Protein AF-A0A4V1UT95-F1 (afdb_monomer_lite)

Radius of gyration: 25.37 Å; chains: 1; bounding box: 60×72×68 Å

Secondary structure (DSSP, 8-state):
----------------S------S--HHHHHHHHHHHTTTS-HHHHTTHHHHHHHHHHHHH-GGG--HHHHHHHHHHHTTS--SS--SS-HHHHHHHHHHHTTTTSPPPPTTTSPPPPPPTT----BTTTB-EEEEEEEEEPTTS-EEEEEEEEETTEEEEEEEEE---TTS-HHHHHHHHHHHHHHHHHH-TTGGGGEEEEEETTEEEEEETT-S--SEE--HHHHHHTT--HHHHHHHHHHHHHHHHS--TT--TTTS---HHHHHHHHHHHHHHHHHHHTT-HHHHHHHHHHHHHH-TT-HHHHHHHHHHHHHTT-HHHHHHHHHHHHTTS-HHHHHHHHHHHHHH-

Sequence (350 aa):
MSIRSLATMLAIAGTLASGYAQTGPDLASSLSWLKKVAPSLPAHIRSDVPAIESILQRYFTDRDSLRASEEEIAMSFLATMPSDLSGRGGNGDRLKAFEALMGGSKAPPKAGKTPPPKPPAGKKPIPGVHVRTVFGSSIRKAPGGKQIGVVTLGTGAAKKTVVEVVSGTTKLDVGRRASVIASRMQSLANGNRLWWATLTARKVNGSYVVAPKNSSTFIITADSAFAREWGLSPEKLARQLVPRIRAAVDPNGVESFAGRAVTEGDIRDSAVELRLQGDTAFATSAQKAEALYLQAIEADGGYVVPYLRLADIYLARKDKAAARSILEKGKEGVDAEGRRELEAKLQKVG

Foldseek 3Di:
DDDDDDDDDDDDDDDDDDDDPPLFDDLVRLLVVLVVCLVVAAPQVNLCSLLLNLLSVCVHPPVVLDFPLSVVLNVLSSQLDDHPDPDPDHSVRSVQLSCLQQQGNDHADAPDDDQARDHPPPDDQDFLRRWQKAKDKDWDQDVVRAIWIFIWIDTPPDIDTQDIGHPDDDPDDRRVLNHQLSVVVRVQSNSHSSQLSQWDWDDDPNWIFIGGPPDPDGRDTLDQRVCVLLQHGSRVSNHVSSSSNVCSRRPHPQPPPPDDDCDVVNLSVQLSVLQVVLVVCCVPDPVSSLVSLVVSCVSPVQRLVSLVSNLVSCVVVVNLVSSLVSLVSSCVRYDPVSNVVSVVVNVVSD

pLDDT: mean 78.26, std 18.4, range [23.22, 95.94]

Structure (mmCIF, N/CA/C/O backbone):
data_AF-A0A4V1UT95-F1
#
_entry.id   AF-A0A4V1UT95-F1
#
loop_
_atom_site.group_PDB
_atom_site.id
_atom_site.type_symbol
_atom_site.label_atom_id
_atom_site.label_alt_id
_atom_site.label_comp_id
_atom_site.label_asym_id
_atom_site.label_entity_id
_atom_site.label_seq_id
_atom_site.pdbx_PDB_ins_code
_atom_site.Cartn_x
_atom_site.Cartn_y
_atom_site.Cartn_z
_atom_site.occupancy
_atom_site.B_iso_or_equiv
_atom_site.auth_seq_id
_atom_site.auth_comp_id
_atom_site.auth_asym_id
_atom_site.auth_atom_id
_atom_site.pdbx_PDB_model_num
ATOM 1 N N . MET A 1 1 ? 23.288 50.115 29.915 1.00 31.19 1 MET A N 1
ATOM 2 C CA . MET A 1 1 ? 23.917 50.779 28.750 1.00 31.19 1 MET A CA 1
ATOM 3 C C . MET A 1 1 ? 24.588 49.689 27.922 1.00 31.19 1 MET A C 1
ATOM 5 O O . MET A 1 1 ? 25.471 49.033 28.444 1.00 31.19 1 MET A O 1
ATOM 9 N N . SER A 1 2 ? 23.941 49.225 26.849 1.00 26.25 2 SER A N 1
ATOM 10 C CA . SER A 1 2 ? 24.076 49.704 25.452 1.00 26.25 2 SER A CA 1
ATOM 11 C C . SER A 1 2 ? 25.252 49.014 24.735 1.00 26.25 2 SER A C 1
ATOM 13 O O . SER A 1 2 ? 26.395 49.318 25.042 1.00 26.25 2 SER A O 1
ATOM 15 N N . ILE A 1 3 ? 25.003 47.924 23.994 1.00 35.44 3 ILE A N 1
ATOM 16 C CA . ILE A 1 3 ? 24.743 47.827 22.530 1.00 35.44 3 ILE A CA 1
ATOM 17 C C . ILE A 1 3 ? 26.028 47.856 21.685 1.00 35.44 3 ILE A C 1
ATOM 19 O O . ILE A 1 3 ? 26.740 48.856 21.694 1.00 35.44 3 ILE A O 1
ATOM 23 N N . ARG A 1 4 ? 26.221 46.773 20.906 1.00 26.58 4 ARG A N 1
ATOM 24 C CA . ARG A 1 4 ? 26.854 46.608 19.565 1.00 26.58 4 ARG A CA 1
ATOM 25 C C . ARG A 1 4 ? 27.233 45.114 19.430 1.00 26.58 4 ARG A C 1
ATOM 27 O O . ARG A 1 4 ? 27.835 44.592 20.352 1.00 26.58 4 ARG A O 1
ATOM 34 N N . SER A 1 5 ? 26.925 44.325 18.401 1.00 26.94 5 SER A N 1
ATOM 35 C CA . SER A 1 5 ? 26.283 44.546 17.106 1.00 26.94 5 SER A CA 1
ATOM 36 C C . SER A 1 5 ? 25.761 43.216 16.519 1.00 26.94 5 SER A C 1
ATOM 38 O O . SER A 1 5 ? 26.329 42.155 16.743 1.00 26.94 5 SER A O 1
ATOM 40 N N . LEU A 1 6 ? 24.673 43.347 15.759 1.00 24.94 6 LEU A N 1
ATOM 41 C CA . LEU A 1 6 ? 24.151 42.581 14.616 1.00 24.94 6 LEU A CA 1
ATOM 42 C C . LEU A 1 6 ? 25.022 41.505 13.894 1.00 24.94 6 LEU A C 1
ATOM 44 O O . LEU A 1 6 ? 26.128 41.788 13.448 1.00 24.94 6 LEU A O 1
ATOM 48 N N . ALA A 1 7 ? 24.331 40.395 13.574 1.00 24.81 7 ALA A N 1
ATOM 49 C CA . ALA A 1 7 ? 24.130 39.780 12.241 1.00 24.81 7 ALA A CA 1
ATOM 50 C C . ALA A 1 7 ? 24.989 38.595 11.717 1.00 24.81 7 ALA A C 1
ATOM 52 O O . ALA A 1 7 ? 26.197 38.679 11.537 1.00 24.81 7 ALA A O 1
ATOM 53 N N . THR A 1 8 ? 24.228 37.605 11.207 1.00 24.61 8 THR A N 1
ATOM 54 C CA . THR A 1 8 ? 24.505 36.633 10.115 1.00 24.61 8 THR A CA 1
ATOM 55 C C . THR A 1 8 ? 25.225 35.321 10.459 1.00 24.61 8 THR A C 1
ATOM 57 O O . THR A 1 8 ? 26.439 35.275 10.553 1.00 24.61 8 THR A O 1
ATOM 60 N N . MET A 1 9 ? 24.488 34.206 10.530 1.00 23.22 9 MET A N 1
ATOM 61 C CA . MET A 1 9 ? 24.360 33.222 9.436 1.00 23.22 9 MET A CA 1
ATOM 62 C C . MET A 1 9 ? 23.711 31.929 9.944 1.00 23.22 9 MET A C 1
ATOM 64 O O . MET A 1 9 ? 24.197 31.262 10.852 1.00 23.22 9 MET A O 1
ATOM 68 N N . LEU A 1 10 ? 22.616 31.566 9.280 1.00 29.78 10 LEU A N 1
ATOM 69 C CA . LEU A 1 10 ? 22.094 30.212 9.209 1.00 29.78 10 LEU A CA 1
ATOM 70 C C . LEU A 1 10 ? 23.159 29.356 8.499 1.00 29.78 10 LEU A C 1
ATOM 72 O O . LEU A 1 10 ? 23.421 29.578 7.319 1.00 29.78 10 LEU A O 1
ATOM 76 N N . ALA A 1 11 ? 23.774 28.404 9.197 1.00 26.22 11 ALA A N 1
ATOM 77 C CA . ALA A 1 11 ? 24.625 27.391 8.584 1.00 26.22 11 ALA A CA 1
ATOM 78 C C . ALA A 1 11 ? 24.217 26.014 9.106 1.00 26.22 11 ALA A C 1
ATOM 80 O O . ALA A 1 11 ? 24.520 25.605 10.223 1.00 26.22 11 ALA A O 1
ATOM 81 N N . ILE A 1 12 ? 23.467 25.334 8.247 1.00 33.59 12 ILE A N 1
ATOM 82 C CA . ILE A 1 12 ? 23.239 23.898 8.255 1.00 33.59 12 ILE A CA 1
ATOM 83 C C . ILE A 1 12 ? 24.587 23.213 7.997 1.00 33.59 12 ILE A C 1
ATOM 85 O O . ILE A 1 12 ? 25.160 23.392 6.927 1.00 33.59 12 ILE A O 1
ATOM 89 N N . ALA A 1 13 ? 25.058 22.421 8.956 1.00 27.33 13 ALA A N 1
ATOM 90 C CA . ALA A 1 13 ? 25.936 21.257 8.795 1.00 27.33 13 ALA A CA 1
ATOM 91 C C . ALA A 1 13 ? 26.023 20.616 10.193 1.00 27.33 13 ALA A C 1
ATOM 93 O O . ALA A 1 13 ? 26.389 21.285 11.148 1.00 27.33 13 ALA A O 1
ATOM 94 N N . GLY A 1 14 ? 25.564 19.393 10.440 1.00 25.98 14 GLY A N 1
ATOM 95 C CA . GLY A 1 14 ? 25.844 18.181 9.680 1.00 25.98 14 GLY A CA 1
ATOM 96 C C . GLY A 1 14 ? 26.895 17.383 10.451 1.00 25.98 14 GLY A C 1
ATOM 97 O O . GLY A 1 14 ? 27.897 17.963 10.847 1.00 25.98 14 GLY A O 1
ATOM 98 N N . THR A 1 15 ? 26.628 16.098 10.705 1.00 30.52 15 THR A N 1
ATOM 99 C CA . THR A 1 15 ? 27.571 14.983 10.985 1.00 30.52 15 THR A CA 1
ATOM 100 C C . THR A 1 15 ? 26.732 13.810 11.538 1.00 30.52 15 THR A C 1
ATOM 102 O O . THR A 1 15 ? 25.923 14.021 12.428 1.00 30.52 15 THR A O 1
ATOM 105 N N . LEU A 1 16 ? 26.759 12.559 11.071 1.00 29.61 16 LEU A N 1
ATOM 106 C CA . LEU A 1 16 ? 27.653 11.808 10.194 1.00 29.61 16 LEU A CA 1
ATOM 107 C C . LEU A 1 16 ? 26.837 10.710 9.483 1.00 29.61 16 LEU A C 1
ATOM 109 O O . LEU A 1 16 ? 26.286 9.834 10.144 1.00 29.61 16 LEU A O 1
ATOM 113 N N . ALA A 1 17 ? 26.819 10.706 8.152 1.00 32.47 17 ALA A N 1
ATOM 114 C CA . ALA A 1 17 ? 26.723 9.464 7.391 1.00 32.47 17 ALA A CA 1
ATOM 115 C C . ALA A 1 17 ? 28.085 9.295 6.717 1.00 32.47 17 ALA A C 1
ATOM 117 O O . ALA A 1 17 ? 28.529 10.157 5.959 1.00 32.47 17 ALA A O 1
ATOM 118 N N . SER A 1 18 ? 28.786 8.248 7.129 1.00 34.16 18 SER A N 1
ATOM 119 C CA . SER A 1 18 ? 30.138 7.873 6.737 1.00 34.16 18 SER A CA 1
ATOM 120 C C . SER A 1 18 ? 30.352 7.943 5.225 1.00 34.16 18 SER A C 1
ATOM 122 O O . SER A 1 18 ? 29.525 7.506 4.426 1.00 34.16 18 SER A O 1
ATOM 124 N N . GLY A 1 19 ? 31.502 8.500 4.852 1.00 31.30 19 GLY A N 1
ATOM 125 C CA . GLY A 1 19 ? 31.907 8.688 3.474 1.00 31.30 19 GLY A CA 1
ATOM 126 C C . GLY A 1 19 ? 32.150 7.367 2.755 1.00 31.30 19 GLY A C 1
ATOM 127 O O . GLY A 1 19 ? 33.040 6.602 3.106 1.00 31.30 19 GLY A O 1
ATOM 128 N N . TYR A 1 20 ? 31.406 7.177 1.675 1.00 31.70 20 TYR A N 1
ATOM 129 C CA . TYR A 1 20 ? 31.962 6.709 0.417 1.00 31.70 20 TYR A CA 1
ATOM 130 C C . TYR A 1 20 ? 31.786 7.868 -0.559 1.00 31.70 20 TYR A C 1
ATOM 132 O O . TYR A 1 20 ? 30.665 8.332 -0.765 1.00 31.70 20 TYR A O 1
ATOM 140 N N . ALA A 1 21 ? 32.872 8.355 -1.157 1.00 35.44 21 ALA A N 1
ATOM 141 C CA . ALA A 1 21 ? 32.753 9.114 -2.392 1.00 35.44 21 ALA A CA 1
ATOM 142 C C . ALA A 1 21 ? 31.998 8.213 -3.383 1.00 35.44 21 ALA A C 1
ATOM 144 O O . ALA A 1 21 ? 32.526 7.183 -3.801 1.00 35.44 21 ALA A O 1
ATOM 145 N N . GLN A 1 22 ? 30.731 8.531 -3.669 1.00 44.34 22 GLN A N 1
ATOM 146 C CA . GLN A 1 22 ? 29.926 7.809 -4.648 1.00 44.34 22 GLN A CA 1
ATOM 147 C C . GLN A 1 22 ? 30.532 8.069 -6.028 1.00 44.34 22 GLN A C 1
ATOM 149 O O . GLN A 1 22 ? 30.161 9.003 -6.726 1.00 44.34 22 GLN A O 1
ATOM 154 N N . THR A 1 23 ? 31.474 7.226 -6.439 1.00 51.97 23 THR A N 1
ATOM 155 C CA . THR A 1 23 ? 31.957 7.096 -7.821 1.00 51.97 23 THR A CA 1
ATOM 156 C C . THR A 1 23 ? 30.905 6.410 -8.705 1.00 51.97 23 THR A C 1
ATOM 158 O O . THR A 1 23 ? 31.210 5.546 -9.523 1.00 51.97 23 THR A O 1
ATOM 161 N N . GLY A 1 24 ? 29.634 6.766 -8.511 1.00 62.75 24 GLY A N 1
ATOM 162 C CA . GLY A 1 24 ? 28.476 6.195 -9.182 1.00 62.75 24 GLY A CA 1
ATOM 163 C C . GLY A 1 24 ? 27.469 7.282 -9.567 1.00 62.75 24 GLY A C 1
ATOM 164 O O . GLY A 1 24 ? 27.549 8.401 -9.064 1.00 62.75 24 GLY A O 1
ATOM 165 N N . PRO A 1 25 ? 26.534 6.975 -10.477 1.00 77.25 25 PRO A N 1
ATOM 166 C CA . PRO A 1 25 ? 25.557 7.946 -10.949 1.00 77.25 25 PRO A CA 1
ATOM 167 C C . PRO A 1 25 ? 24.638 8.419 -9.818 1.00 77.25 25 PRO A C 1
ATOM 169 O O . PRO A 1 25 ? 24.126 7.604 -9.054 1.00 77.25 25 PRO A O 1
ATOM 172 N N . ASP A 1 26 ? 24.393 9.728 -9.742 1.00 89.12 26 ASP A N 1
ATOM 173 C CA . ASP A 1 26 ? 23.412 10.320 -8.831 1.00 89.12 26 ASP A CA 1
ATOM 174 C C . ASP A 1 26 ? 21.979 10.252 -9.402 1.00 89.12 26 ASP A C 1
ATOM 176 O O . ASP A 1 26 ? 21.759 9.928 -10.577 1.00 89.12 26 ASP A O 1
ATOM 180 N N . LEU A 1 27 ? 20.979 10.581 -8.576 1.00 91.88 27 LEU A N 1
ATOM 181 C CA . LEU A 1 27 ? 19.569 10.565 -8.973 1.00 91.88 27 LEU A CA 1
ATOM 182 C C . LEU A 1 27 ? 19.280 11.488 -10.169 1.00 91.88 27 LEU A C 1
ATOM 184 O O . LEU A 1 27 ? 18.585 11.077 -11.096 1.00 91.88 27 LEU A O 1
ATOM 188 N N . ALA A 1 28 ? 19.789 12.722 -10.174 1.00 93.12 28 ALA A N 1
ATOM 189 C CA . ALA A 1 28 ? 19.508 13.692 -11.231 1.00 93.12 28 ALA A CA 1
ATOM 190 C C . ALA A 1 28 ? 20.111 13.246 -12.572 1.00 93.12 28 ALA A C 1
ATOM 192 O O . ALA A 1 28 ? 19.433 13.295 -13.606 1.00 93.12 28 ALA A O 1
ATOM 193 N N . SER A 1 29 ? 21.339 12.729 -12.544 1.00 92.00 29 SER A N 1
ATOM 194 C CA . SER A 1 29 ? 22.005 12.120 -13.698 1.00 92.00 29 SER A CA 1
ATOM 195 C C . SER A 1 29 ? 21.237 10.896 -14.210 1.00 92.00 29 SER A C 1
ATOM 197 O O . SER A 1 29 ? 20.999 10.763 -15.413 1.00 92.00 29 SER A O 1
ATOM 199 N N . SER A 1 30 ? 20.758 10.042 -13.303 1.00 93.06 30 SER A N 1
ATOM 200 C CA . SER A 1 30 ? 19.980 8.839 -13.633 1.00 93.06 30 SER A CA 1
ATOM 201 C C . SER A 1 30 ? 18.632 9.166 -14.280 1.00 93.06 30 SER A C 1
ATOM 203 O O . SER A 1 30 ? 18.258 8.568 -15.290 1.00 93.06 30 SER A O 1
ATOM 205 N N . LEU A 1 31 ? 17.904 10.152 -13.746 1.00 95.44 31 LEU A N 1
ATOM 206 C CA . LEU A 1 31 ? 16.628 10.605 -14.310 1.00 95.44 31 LEU A CA 1
ATOM 207 C C . LEU A 1 31 ? 16.812 11.300 -15.665 1.00 95.44 31 LEU A C 1
ATOM 209 O O . LEU A 1 31 ? 16.011 11.103 -16.583 1.00 95.44 31 LEU A O 1
ATOM 213 N N . SER A 1 32 ? 17.890 12.069 -15.821 1.00 94.62 32 SER A N 1
ATOM 214 C CA . SER A 1 32 ? 18.250 12.692 -17.099 1.00 94.62 32 SER A CA 1
ATOM 215 C C . SER A 1 32 ? 18.570 11.638 -18.159 1.00 94.62 32 SER A C 1
ATOM 217 O O . SER A 1 32 ? 18.100 11.738 -19.296 1.00 94.62 32 SER A O 1
ATOM 219 N N . TRP A 1 33 ? 19.300 10.585 -17.780 1.00 94.31 33 TRP A N 1
ATOM 220 C CA . TRP A 1 33 ? 19.560 9.445 -18.654 1.00 94.31 33 TRP A CA 1
ATOM 221 C C . TRP A 1 33 ? 18.270 8.717 -19.046 1.00 94.31 33 TRP A C 1
ATOM 223 O O . TRP A 1 33 ? 18.053 8.477 -20.234 1.00 94.31 33 TRP A O 1
ATOM 233 N N . LEU A 1 34 ? 17.365 8.457 -18.094 1.00 95.44 34 LEU A N 1
ATOM 234 C CA . LEU A 1 34 ? 16.063 7.831 -18.363 1.00 95.44 34 LEU A CA 1
ATOM 235 C C . LEU A 1 34 ? 15.262 8.628 -19.391 1.00 95.44 34 LEU A C 1
ATOM 237 O O . LEU A 1 34 ? 14.747 8.057 -20.352 1.00 95.44 34 LEU A O 1
ATOM 241 N N . LYS A 1 35 ? 15.212 9.955 -19.239 1.00 95.94 35 LYS A N 1
ATOM 242 C CA . LYS A 1 35 ? 14.544 10.847 -20.193 1.00 95.94 35 LYS A CA 1
ATOM 243 C C . LYS A 1 35 ? 15.175 10.782 -21.587 1.00 95.94 35 LYS A C 1
ATOM 245 O O . LYS A 1 35 ? 14.449 10.824 -22.577 1.00 95.94 35 LYS A O 1
ATOM 250 N N . LYS A 1 36 ? 16.504 10.659 -21.668 1.00 94.31 36 LYS A N 1
ATOM 251 C CA . LYS A 1 36 ? 17.245 10.556 -22.934 1.00 94.31 36 LYS A CA 1
ATOM 252 C C . LYS A 1 36 ? 16.975 9.238 -23.666 1.00 94.31 36 LYS A C 1
ATOM 254 O O . LYS A 1 36 ? 16.814 9.265 -24.882 1.00 94.31 36 LYS A O 1
ATOM 259 N N . VAL A 1 37 ? 16.920 8.108 -22.957 1.00 93.75 37 VAL A N 1
ATOM 260 C CA . VAL A 1 37 ? 16.739 6.777 -23.576 1.00 93.75 37 VAL A CA 1
ATOM 261 C C . VAL A 1 37 ? 15.275 6.364 -23.739 1.00 93.75 37 VAL A C 1
ATOM 263 O O . VAL A 1 37 ? 14.964 5.527 -24.580 1.00 93.75 37 VAL A O 1
ATOM 266 N N . ALA A 1 38 ? 14.339 6.959 -22.994 1.00 93.81 38 ALA A N 1
ATOM 267 C CA . ALA A 1 38 ? 12.913 6.629 -23.081 1.00 93.81 38 ALA A CA 1
ATOM 268 C C . ALA A 1 38 ? 12.326 6.623 -24.517 1.00 93.81 38 ALA A C 1
ATOM 270 O O . ALA A 1 38 ? 11.523 5.731 -24.820 1.00 93.81 38 ALA A O 1
ATOM 271 N N . PRO A 1 39 ? 12.708 7.541 -25.433 1.00 94.75 39 PRO A N 1
ATOM 272 C CA . PRO A 1 39 ? 12.239 7.511 -26.818 1.00 94.75 39 PRO A CA 1
ATOM 273 C C . PRO A 1 39 ? 12.720 6.291 -27.616 1.00 94.75 39 PRO A C 1
ATOM 275 O O . PRO A 1 39 ? 11.992 5.838 -28.497 1.00 94.75 39 PRO A O 1
ATOM 278 N N . SER A 1 40 ? 13.899 5.736 -27.313 1.00 91.06 40 SER A N 1
ATOM 279 C CA . SER A 1 40 ? 14.432 4.557 -28.010 1.00 91.06 40 SER A CA 1
ATOM 280 C C . SER A 1 40 ? 13.906 3.235 -27.4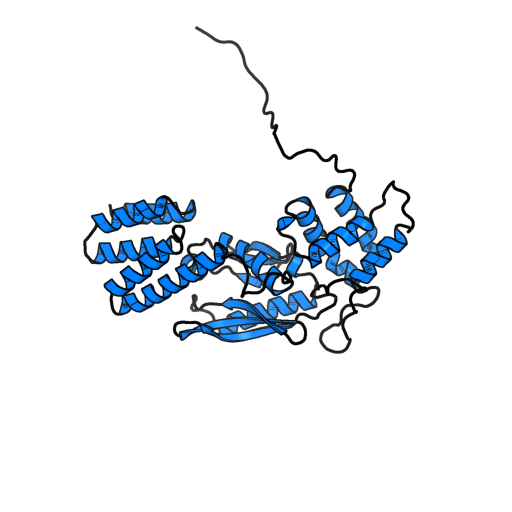51 1.00 91.06 40 SER A C 1
ATOM 282 O O . SER A 1 40 ? 14.010 2.215 -28.124 1.00 91.06 40 SER A O 1
ATOM 284 N N . LEU A 1 41 ? 13.312 3.243 -26.252 1.00 92.00 41 LEU A N 1
ATOM 285 C CA . LEU A 1 41 ? 12.744 2.039 -25.649 1.00 92.00 41 LEU A CA 1
ATOM 286 C C . LEU A 1 41 ? 11.510 1.535 -26.427 1.00 92.00 41 LEU A C 1
ATOM 288 O O . LEU A 1 41 ? 10.696 2.349 -26.898 1.00 92.00 41 LEU A O 1
ATOM 292 N N . PRO A 1 42 ? 11.303 0.204 -26.484 1.00 91.69 42 PRO A N 1
ATOM 293 C CA . PRO A 1 42 ? 10.058 -0.410 -26.933 1.00 91.69 42 PRO A CA 1
ATOM 294 C C . PRO A 1 42 ? 8.824 0.218 -26.272 1.00 91.69 42 PRO A C 1
ATOM 296 O O . PRO A 1 42 ? 8.832 0.529 -25.081 1.00 91.69 42 PRO A O 1
ATOM 299 N N . ALA A 1 43 ? 7.723 0.357 -27.020 1.00 90.06 43 ALA A N 1
ATOM 300 C CA . ALA A 1 43 ? 6.522 1.074 -26.567 1.00 90.06 43 ALA A CA 1
ATOM 301 C C . ALA A 1 43 ? 5.965 0.578 -25.217 1.00 90.06 43 ALA A C 1
ATOM 303 O O . ALA A 1 43 ? 5.514 1.375 -24.399 1.00 90.06 43 ALA A O 1
ATOM 304 N N . HIS A 1 44 ? 6.040 -0.730 -24.969 1.00 86.69 44 HIS A N 1
ATOM 305 C CA . HIS A 1 44 ? 5.566 -1.351 -23.733 1.00 86.69 44 HIS A CA 1
ATOM 306 C C . HIS A 1 44 ? 6.508 -1.142 -22.531 1.00 86.69 44 HIS A C 1
ATOM 308 O O . HIS A 1 44 ? 6.073 -1.318 -21.402 1.00 86.69 44 HIS A O 1
ATOM 314 N N . ILE A 1 45 ? 7.782 -0.793 -22.757 1.00 92.44 45 ILE A N 1
ATOM 315 C CA . ILE A 1 45 ? 8.718 -0.354 -21.705 1.00 92.44 45 ILE A CA 1
ATOM 316 C C . ILE A 1 45 ? 8.566 1.152 -21.491 1.00 92.44 45 ILE A C 1
ATOM 318 O O . ILE A 1 45 ? 8.572 1.634 -20.361 1.00 92.44 45 ILE A O 1
ATOM 322 N N . ARG A 1 46 ? 8.352 1.910 -22.574 1.00 92.12 46 ARG A N 1
ATOM 323 C CA . ARG A 1 46 ? 8.105 3.355 -22.514 1.00 92.12 46 ARG A CA 1
ATOM 324 C C . ARG A 1 46 ? 6.901 3.701 -21.631 1.00 92.12 46 ARG A C 1
ATOM 326 O O . ARG A 1 46 ? 6.951 4.692 -20.909 1.00 92.12 46 ARG A O 1
ATOM 333 N N . SER A 1 47 ? 5.853 2.873 -21.630 1.00 89.69 47 SER A N 1
ATOM 334 C CA . SER A 1 47 ? 4.703 3.035 -20.725 1.00 89.69 47 SER A CA 1
ATOM 335 C C . SER A 1 47 ? 5.049 2.902 -19.237 1.00 89.69 47 SER A C 1
ATOM 337 O O . SER A 1 47 ? 4.290 3.389 -18.400 1.00 89.69 47 SER A O 1
ATOM 339 N N . ASP A 1 48 ? 6.188 2.295 -18.892 1.00 92.06 48 ASP A N 1
ATOM 340 C CA . ASP A 1 48 ? 6.629 2.120 -17.504 1.00 92.06 48 ASP A CA 1
ATOM 341 C C . ASP A 1 48 ? 7.624 3.173 -17.042 1.00 92.06 48 ASP A C 1
ATOM 343 O O . ASP A 1 48 ? 8.016 3.148 -15.880 1.00 92.06 48 ASP A O 1
ATOM 347 N N . VAL A 1 49 ? 8.032 4.106 -17.902 1.00 93.81 49 VAL A N 1
ATOM 348 C CA . VAL A 1 49 ? 8.978 5.171 -17.535 1.00 93.81 49 VAL A CA 1
ATOM 349 C C . VAL A 1 49 ? 8.577 5.889 -16.234 1.00 93.81 49 VAL A C 1
ATOM 351 O O . VAL A 1 49 ? 9.448 6.040 -15.380 1.00 93.81 49 VAL A O 1
ATOM 354 N N . PRO A 1 50 ? 7.293 6.225 -15.976 1.00 92.94 50 PRO A N 1
ATOM 355 C CA . PRO A 1 50 ? 6.890 6.800 -14.686 1.00 92.94 50 PRO A CA 1
ATOM 356 C C . PRO A 1 50 ? 7.126 5.876 -13.476 1.00 92.94 50 PRO A C 1
ATOM 358 O O . PRO A 1 50 ? 7.390 6.338 -12.362 1.00 92.94 50 PRO A O 1
ATOM 361 N N . ALA A 1 51 ? 7.021 4.560 -13.675 1.00 94.25 51 ALA A N 1
ATOM 362 C CA . ALA A 1 51 ? 7.314 3.567 -12.646 1.00 94.25 51 ALA A CA 1
ATOM 363 C C . ALA A 1 51 ? 8.823 3.424 -12.426 1.00 94.25 51 ALA A C 1
ATOM 365 O O . ALA A 1 51 ? 9.254 3.427 -11.277 1.00 94.25 51 ALA A O 1
ATOM 366 N N . ILE A 1 52 ? 9.620 3.388 -13.500 1.00 95.94 52 ILE A N 1
ATOM 367 C CA . ILE A 1 52 ? 11.088 3.359 -13.430 1.00 95.94 52 ILE A CA 1
ATOM 368 C C . ILE A 1 52 ? 11.608 4.617 -12.720 1.00 95.94 52 ILE A C 1
ATOM 370 O O . ILE A 1 52 ? 12.433 4.511 -11.821 1.00 95.94 52 ILE A O 1
ATOM 374 N N . GLU A 1 53 ? 11.067 5.796 -13.036 1.00 95.62 53 GLU A N 1
ATOM 375 C CA . GLU A 1 53 ? 11.373 7.043 -12.325 1.00 95.62 53 GLU A CA 1
ATOM 376 C C . GLU A 1 53 ? 11.071 6.928 -10.822 1.00 95.62 53 GLU A C 1
ATOM 378 O O . GLU A 1 53 ? 11.907 7.277 -9.989 1.00 95.62 53 GLU A O 1
ATOM 383 N N . SER A 1 54 ? 9.889 6.413 -10.464 1.00 94.44 54 SER A N 1
ATOM 384 C CA . SER A 1 54 ? 9.486 6.246 -9.060 1.00 94.44 54 SER A CA 1
ATOM 385 C C . SER A 1 54 ? 10.382 5.250 -8.310 1.00 94.44 54 SER A C 1
ATOM 387 O O . SER A 1 54 ? 10.664 5.447 -7.129 1.00 94.44 54 SER A O 1
ATOM 389 N N . ILE A 1 55 ? 10.832 4.195 -8.993 1.00 95.38 55 ILE A N 1
ATOM 390 C CA . ILE A 1 55 ? 11.781 3.205 -8.473 1.00 95.38 55 ILE A CA 1
ATOM 391 C C . ILE A 1 55 ? 13.150 3.850 -8.238 1.00 95.38 55 ILE A C 1
ATOM 393 O O . ILE A 1 55 ? 13.698 3.700 -7.151 1.00 95.38 55 ILE A O 1
ATOM 397 N N . LEU A 1 56 ? 13.677 4.607 -9.207 1.00 95.31 56 LEU A N 1
ATOM 398 C CA . LEU A 1 56 ? 14.964 5.297 -9.073 1.00 95.31 56 LEU A CA 1
ATOM 399 C C . LEU A 1 56 ? 14.935 6.318 -7.934 1.00 95.31 56 LEU A C 1
ATOM 401 O O . LEU A 1 56 ? 15.852 6.341 -7.122 1.00 95.31 56 LEU A O 1
ATOM 405 N N . GLN A 1 57 ? 13.866 7.111 -7.815 1.00 93.12 57 GLN A N 1
ATOM 406 C CA . GLN A 1 57 ? 13.698 8.037 -6.691 1.00 93.12 57 GLN A CA 1
ATOM 407 C C . GLN A 1 57 ? 13.845 7.306 -5.352 1.00 93.12 57 GLN A C 1
ATOM 409 O O . GLN A 1 57 ? 14.689 7.691 -4.550 1.00 93.12 57 GLN A O 1
ATOM 414 N N . ARG A 1 58 ? 13.117 6.200 -5.150 1.00 88.69 58 ARG A N 1
ATOM 415 C CA . ARG A 1 58 ? 13.248 5.395 -3.926 1.00 88.69 58 ARG A CA 1
ATOM 416 C C . ARG A 1 58 ? 14.629 4.765 -3.771 1.00 88.69 58 ARG A C 1
ATOM 418 O O . ARG A 1 58 ? 15.159 4.796 -2.674 1.00 88.69 58 ARG A O 1
ATOM 425 N N . TYR A 1 59 ? 15.247 4.268 -4.839 1.00 91.94 59 TYR A N 1
ATOM 426 C CA . TYR A 1 59 ? 16.599 3.704 -4.777 1.00 91.94 59 TYR A CA 1
ATOM 427 C C . TYR A 1 59 ? 17.619 4.677 -4.174 1.00 91.94 59 TYR A C 1
ATOM 429 O O . TYR A 1 59 ? 18.464 4.262 -3.384 1.00 91.94 59 TYR A O 1
ATOM 437 N N . PHE A 1 60 ? 17.516 5.966 -4.507 1.00 88.75 60 PHE A N 1
ATOM 438 C CA . PHE A 1 60 ? 18.432 6.988 -4.003 1.00 88.75 60 PHE A CA 1
ATOM 439 C C . PHE A 1 60 ? 17.996 7.641 -2.683 1.00 88.75 60 PHE A C 1
ATOM 441 O O . PHE A 1 60 ? 18.860 8.128 -1.961 1.00 88.75 60 PHE A O 1
ATOM 448 N N . THR A 1 61 ? 16.698 7.683 -2.355 1.00 84.25 61 THR A N 1
ATOM 449 C CA . THR A 1 61 ? 16.202 8.418 -1.170 1.00 84.25 61 THR A CA 1
ATOM 450 C C . THR A 1 61 ? 15.691 7.539 -0.031 1.00 84.25 61 THR A C 1
ATOM 452 O O . THR A 1 61 ? 15.573 8.022 1.088 1.00 84.25 61 THR A O 1
ATOM 455 N N . ASP A 1 62 ? 15.313 6.294 -0.314 1.00 79.88 62 ASP A N 1
ATOM 456 C CA . ASP A 1 62 ? 14.664 5.366 0.620 1.00 79.88 62 ASP A CA 1
ATOM 457 C C . ASP A 1 62 ? 14.830 3.920 0.115 1.00 79.88 62 ASP A C 1
ATOM 459 O O . ASP A 1 62 ? 13.874 3.259 -0.316 1.00 79.88 62 ASP A O 1
ATOM 463 N N . ARG A 1 63 ? 16.088 3.460 0.066 1.00 77.44 63 ARG A N 1
ATOM 464 C CA . ARG A 1 63 ? 16.456 2.172 -0.540 1.00 77.44 63 ARG A CA 1
ATOM 465 C C . ARG A 1 63 ? 15.799 0.991 0.175 1.00 77.44 63 ARG A C 1
ATOM 467 O O . ARG A 1 63 ? 15.374 0.056 -0.496 1.00 77.44 63 ARG A O 1
ATOM 474 N N . ASP A 1 64 ? 15.646 1.070 1.494 1.00 75.31 64 ASP A N 1
ATOM 475 C CA . ASP A 1 64 ? 15.045 0.013 2.320 1.00 75.31 64 ASP A CA 1
ATOM 476 C C . ASP A 1 64 ? 13.559 -0.218 1.999 1.00 75.31 64 ASP A C 1
ATOM 478 O O . ASP A 1 64 ? 13.013 -1.292 2.251 1.00 75.31 64 ASP A O 1
ATOM 482 N N . SER A 1 65 ? 12.891 0.764 1.383 1.00 78.06 65 SER A N 1
ATOM 483 C CA . SER A 1 65 ? 11.509 0.624 0.917 1.00 78.06 65 SER A CA 1
ATOM 484 C C . SER A 1 65 ? 11.359 -0.141 -0.404 1.00 78.06 65 SER A C 1
ATOM 486 O O . SER A 1 65 ? 10.222 -0.366 -0.851 1.00 78.06 65 SER A O 1
ATOM 488 N N . LEU A 1 66 ? 12.460 -0.480 -1.084 1.00 82.81 66 LEU A N 1
ATOM 489 C CA . LEU A 1 66 ? 12.424 -1.194 -2.356 1.00 82.81 66 LEU A CA 1
ATOM 490 C C . LEU A 1 66 ? 12.096 -2.673 -2.168 1.00 82.81 66 LEU A C 1
ATOM 492 O O . LEU A 1 66 ? 12.536 -3.346 -1.239 1.00 82.81 66 LEU A O 1
ATOM 496 N N . ARG A 1 67 ? 11.326 -3.199 -3.115 1.00 86.25 67 ARG A N 1
ATOM 497 C CA . ARG A 1 67 ? 11.151 -4.635 -3.310 1.00 86.25 67 ARG A CA 1
ATOM 498 C C . ARG A 1 67 ? 12.285 -5.186 -4.163 1.00 86.25 67 ARG A C 1
ATOM 500 O O . ARG A 1 67 ? 12.885 -4.453 -4.950 1.00 86.25 67 ARG A O 1
ATOM 507 N N . ALA A 1 68 ? 12.532 -6.491 -4.058 1.00 85.06 68 ALA A N 1
ATOM 508 C CA . ALA A 1 68 ? 13.600 -7.152 -4.807 1.00 85.06 68 ALA A CA 1
ATOM 509 C C . ALA A 1 68 ? 13.506 -6.901 -6.324 1.00 85.06 68 ALA A C 1
ATOM 511 O O . ALA A 1 68 ? 14.526 -6.643 -6.962 1.00 85.06 68 ALA A O 1
ATOM 512 N N . SER A 1 69 ? 12.295 -6.912 -6.900 1.00 90.31 69 SER A N 1
ATOM 513 C CA . SER A 1 69 ? 12.128 -6.627 -8.329 1.00 90.31 69 SER A CA 1
ATOM 514 C C . SER A 1 69 ? 12.432 -5.164 -8.669 1.00 90.31 69 SER A C 1
ATOM 516 O O . SER A 1 69 ? 12.963 -4.879 -9.737 1.00 90.31 69 SER A O 1
ATOM 518 N N . GLU A 1 70 ? 12.108 -4.218 -7.784 1.00 92.50 70 GLU A N 1
ATOM 519 C CA . GLU A 1 70 ? 12.382 -2.794 -8.012 1.00 92.50 70 GLU A CA 1
ATOM 520 C C . GLU A 1 70 ? 13.872 -2.482 -7.900 1.00 92.50 70 GLU A C 1
ATOM 522 O O . GLU A 1 70 ? 14.396 -1.732 -8.720 1.00 92.50 70 GLU A O 1
ATOM 527 N N . GLU A 1 71 ? 14.567 -3.081 -6.932 1.00 91.06 71 GLU A N 1
ATOM 528 C CA . GLU A 1 71 ? 16.021 -2.967 -6.824 1.00 91.06 71 GLU A CA 1
ATOM 529 C C . GLU A 1 71 ? 16.708 -3.561 -8.059 1.00 91.06 71 GLU A C 1
ATOM 531 O O . GLU A 1 71 ? 17.597 -2.937 -8.637 1.00 91.06 71 GLU A O 1
ATOM 536 N N . GLU A 1 72 ? 16.248 -4.720 -8.538 1.00 91.69 72 GLU A N 1
ATOM 537 C CA . GLU A 1 72 ? 16.765 -5.327 -9.763 1.00 91.69 72 GLU A CA 1
ATOM 538 C C . GLU A 1 72 ? 16.553 -4.435 -10.999 1.00 91.69 72 GLU A C 1
ATOM 540 O O . GLU A 1 72 ? 17.477 -4.277 -11.804 1.00 91.69 72 GLU A O 1
ATOM 545 N N . ILE A 1 73 ? 15.375 -3.816 -11.137 1.00 95.25 73 ILE A N 1
ATOM 546 C CA . ILE A 1 73 ? 15.084 -2.843 -12.202 1.00 95.25 73 ILE A CA 1
ATOM 547 C C . ILE A 1 73 ? 16.005 -1.626 -12.084 1.00 95.25 73 ILE A C 1
ATOM 549 O O . ILE A 1 73 ? 16.591 -1.219 -13.087 1.00 95.25 73 ILE A O 1
ATOM 553 N N . ALA A 1 74 ? 16.148 -1.060 -10.881 1.00 94.81 74 ALA A N 1
ATOM 554 C CA . ALA A 1 74 ? 16.990 0.106 -10.631 1.00 94.81 74 ALA A CA 1
ATOM 555 C C . ALA A 1 74 ? 18.443 -0.182 -11.015 1.00 94.81 74 ALA A C 1
ATOM 557 O O . ALA A 1 74 ? 19.003 0.510 -11.861 1.00 94.81 74 ALA A O 1
ATOM 558 N N . MET A 1 75 ? 19.033 -1.247 -10.468 1.00 92.25 75 MET A N 1
ATOM 559 C CA . MET A 1 75 ? 20.420 -1.624 -10.746 1.00 92.25 75 MET A CA 1
ATOM 560 C C . MET A 1 75 ? 20.648 -1.926 -12.229 1.00 92.25 75 MET A C 1
ATOM 562 O O . MET A 1 75 ? 21.641 -1.485 -12.805 1.00 92.25 75 MET A O 1
ATOM 566 N N . SER A 1 76 ? 19.715 -2.636 -12.871 1.00 93.00 76 SER A N 1
ATOM 567 C CA . SER A 1 76 ? 19.828 -2.968 -14.295 1.00 93.00 76 SER A CA 1
ATOM 568 C C . SER A 1 76 ? 19.716 -1.731 -15.181 1.00 93.00 76 SER A C 1
ATOM 570 O O . SER A 1 76 ? 20.413 -1.645 -16.188 1.00 93.00 76 SER A O 1
ATOM 572 N N . PHE A 1 77 ? 18.888 -0.754 -14.801 1.00 94.94 77 PHE A N 1
ATOM 573 C CA . PHE A 1 77 ? 18.815 0.528 -15.494 1.00 94.94 77 PHE A CA 1
ATOM 574 C C . PHE A 1 77 ? 20.088 1.358 -15.290 1.00 94.94 77 PHE A C 1
ATOM 576 O O . PHE A 1 77 ? 20.650 1.862 -16.262 1.00 94.94 77 PHE A O 1
ATOM 583 N N . LEU A 1 78 ? 20.576 1.472 -14.052 1.00 92.38 78 LEU A N 1
ATOM 584 C CA . LEU A 1 78 ? 21.795 2.219 -13.730 1.00 92.38 78 LEU A CA 1
ATOM 585 C C . LEU A 1 78 ? 23.019 1.649 -14.458 1.00 92.38 78 LEU A C 1
ATOM 587 O O . LEU A 1 78 ? 23.862 2.410 -14.919 1.00 92.38 78 LEU A O 1
ATOM 591 N N . ALA A 1 79 ? 23.076 0.331 -14.670 1.00 90.06 79 ALA A N 1
ATOM 592 C CA . ALA A 1 79 ? 24.123 -0.298 -15.473 1.00 90.06 79 ALA A CA 1
ATOM 593 C C . ALA A 1 79 ? 24.128 0.166 -16.944 1.00 90.06 79 ALA A C 1
ATOM 595 O O . ALA A 1 79 ? 25.167 0.098 -17.599 1.00 90.06 79 ALA A O 1
ATOM 596 N N . THR A 1 80 ? 23.001 0.657 -17.478 1.00 90.69 80 THR A N 1
ATOM 597 C CA . THR A 1 80 ? 22.929 1.204 -18.848 1.00 90.69 80 THR A CA 1
ATOM 598 C C . THR A 1 80 ? 23.564 2.584 -18.984 1.00 90.69 80 THR A C 1
ATOM 600 O O . THR A 1 80 ? 23.783 3.037 -20.110 1.00 90.69 80 THR A O 1
ATOM 603 N N . MET A 1 81 ? 23.821 3.266 -17.863 1.00 88.50 81 MET A N 1
ATOM 604 C CA . MET A 1 81 ? 24.394 4.602 -17.886 1.00 88.50 81 MET A CA 1
ATOM 605 C C . MET A 1 81 ? 25.822 4.561 -18.439 1.00 88.50 81 MET A C 1
ATOM 607 O O . MET A 1 81 ? 26.564 3.613 -18.158 1.00 88.50 81 MET A O 1
ATOM 611 N N . PRO A 1 82 ? 26.227 5.581 -19.217 1.00 79.81 82 PRO A N 1
ATOM 612 C CA . PRO A 1 82 ? 27.612 5.723 -19.635 1.00 79.81 82 PRO A CA 1
ATOM 613 C C . PRO A 1 82 ? 28.520 5.754 -18.401 1.00 79.81 82 PRO A C 1
ATOM 615 O O . PRO A 1 82 ? 28.289 6.538 -17.484 1.00 79.81 82 PRO A O 1
ATOM 618 N N . SER A 1 83 ? 29.534 4.893 -18.382 1.00 69.31 83 SER A N 1
ATOM 619 C CA . SER A 1 83 ? 30.563 4.859 -17.345 1.00 69.31 83 SER A CA 1
ATOM 620 C C . SER A 1 83 ? 31.924 5.118 -17.981 1.00 69.31 83 SER A C 1
ATOM 622 O O . SER A 1 83 ? 32.238 4.484 -18.988 1.00 69.31 83 SER A O 1
ATOM 624 N N . ASP A 1 84 ? 32.752 5.960 -17.360 1.00 55.22 84 ASP A N 1
ATOM 625 C CA . ASP A 1 84 ? 34.129 6.231 -17.814 1.00 55.22 84 ASP A CA 1
ATOM 626 C C . ASP A 1 84 ? 35.046 4.993 -17.713 1.00 55.22 84 ASP A C 1
ATOM 628 O O . ASP A 1 84 ? 36.119 4.939 -18.310 1.00 55.22 84 ASP A O 1
ATOM 632 N N . LEU A 1 85 ? 34.606 3.957 -16.989 1.00 47.44 85 LEU A N 1
ATOM 633 C CA . LEU A 1 85 ? 35.286 2.671 -16.874 1.00 47.44 85 LEU A CA 1
ATOM 634 C C . LEU A 1 85 ? 34.921 1.751 -18.051 1.00 47.44 85 LEU A C 1
ATOM 636 O O . LEU A 1 85 ? 33.784 1.294 -18.206 1.00 47.44 85 LEU A O 1
ATOM 640 N N . SER A 1 86 ? 35.935 1.471 -18.866 1.00 47.06 86 SER A N 1
ATOM 641 C CA . SER A 1 86 ? 35.973 0.664 -20.090 1.00 47.06 86 SER A CA 1
ATOM 642 C C . SER A 1 86 ? 35.734 -0.843 -19.869 1.00 47.06 86 SER A C 1
ATOM 644 O O . SER A 1 86 ? 36.540 -1.695 -20.239 1.00 47.06 86 SER A O 1
ATOM 646 N N . GLY A 1 87 ? 34.594 -1.211 -19.282 1.00 48.09 87 GLY A N 1
ATOM 647 C CA . GLY A 1 87 ? 34.138 -2.604 -19.205 1.00 48.09 87 GLY A CA 1
ATOM 648 C C . GLY A 1 87 ? 33.521 -3.086 -20.525 1.00 48.09 87 GLY A C 1
ATOM 649 O O . GLY A 1 87 ? 32.626 -2.428 -21.057 1.00 48.09 87 GLY A O 1
ATOM 650 N N . ARG A 1 88 ? 33.980 -4.241 -21.039 1.00 46.97 88 ARG A N 1
ATOM 651 C CA . ARG A 1 88 ? 33.490 -4.905 -22.269 1.00 46.97 88 ARG A CA 1
ATOM 652 C C . ARG A 1 88 ? 31.954 -4.998 -22.292 1.00 46.97 88 ARG A C 1
ATOM 654 O O . ARG A 1 88 ? 31.360 -5.669 -21.454 1.00 46.97 88 ARG A O 1
ATOM 661 N N . GLY A 1 89 ? 31.350 -4.351 -23.289 1.00 57.59 89 GLY A N 1
ATOM 662 C CA . GLY A 1 89 ? 29.905 -4.289 -23.537 1.00 57.59 89 GLY A CA 1
ATOM 663 C C . GLY A 1 89 ? 29.459 -2.836 -23.677 1.00 57.59 89 GLY A C 1
ATOM 664 O O . GLY A 1 89 ? 29.436 -2.099 -22.688 1.00 57.59 89 GLY A O 1
ATOM 665 N N . GLY A 1 90 ? 29.150 -2.412 -24.905 1.00 75.25 90 GLY A N 1
ATOM 666 C CA . GLY A 1 90 ? 28.767 -1.026 -25.182 1.00 75.25 90 GLY A CA 1
ATOM 667 C C . GLY A 1 90 ? 27.441 -0.658 -24.512 1.00 75.25 90 GLY A C 1
ATOM 668 O O . GLY A 1 90 ? 26.637 -1.532 -24.186 1.00 75.25 90 GLY A O 1
ATOM 669 N N . ASN A 1 91 ? 27.162 0.641 -24.351 1.00 75.88 91 ASN A N 1
ATOM 670 C CA . ASN A 1 91 ? 25.899 1.124 -23.762 1.00 75.88 91 ASN A CA 1
ATOM 671 C C . ASN A 1 91 ? 24.657 0.512 -24.442 1.00 75.88 91 ASN A C 1
ATOM 673 O O . ASN A 1 91 ? 23.654 0.259 -23.780 1.00 75.88 91 ASN A O 1
ATOM 677 N N . GLY A 1 92 ? 24.737 0.218 -25.746 1.00 81.31 92 GLY A N 1
ATOM 678 C CA . GLY A 1 92 ? 23.679 -0.471 -26.488 1.00 81.31 92 GLY A CA 1
ATOM 679 C C . GLY A 1 92 ? 23.422 -1.910 -26.026 1.00 81.31 92 GLY A C 1
ATOM 680 O O . GLY A 1 92 ? 22.267 -2.322 -25.956 1.00 81.31 92 GLY A O 1
ATOM 681 N N . ASP A 1 93 ? 24.456 -2.665 -25.653 1.00 85.69 93 ASP A N 1
ATOM 682 C CA . ASP A 1 93 ? 24.302 -4.036 -25.145 1.00 85.69 93 ASP A CA 1
ATOM 683 C C . ASP A 1 93 ? 23.707 -4.035 -23.737 1.00 85.69 93 ASP A C 1
ATOM 685 O O . ASP A 1 93 ? 22.832 -4.843 -23.422 1.00 85.69 93 ASP A O 1
ATOM 689 N N . ARG A 1 94 ? 24.120 -3.073 -22.903 1.00 89.19 94 ARG A N 1
ATOM 690 C CA . ARG A 1 94 ? 23.559 -2.881 -21.558 1.00 89.19 94 ARG A CA 1
ATOM 691 C C . ARG A 1 94 ? 22.089 -2.464 -21.629 1.00 89.19 94 ARG A C 1
ATOM 693 O O . ARG A 1 94 ? 21.268 -3.000 -20.888 1.00 89.19 94 ARG A O 1
ATOM 700 N N . LEU A 1 95 ? 21.736 -1.579 -22.567 1.00 90.75 95 LEU A N 1
ATOM 701 C CA . LEU A 1 95 ? 20.345 -1.200 -22.818 1.00 90.75 95 LEU A CA 1
ATOM 702 C C . LEU A 1 95 ? 19.513 -2.397 -23.294 1.00 90.75 95 LEU A C 1
ATOM 704 O O . LEU A 1 95 ? 18.431 -2.620 -22.763 1.00 90.75 95 LEU A O 1
ATOM 708 N N . LYS A 1 96 ? 20.036 -3.231 -24.201 1.00 90.50 96 LYS A N 1
ATOM 709 C CA . LYS A 1 96 ? 19.372 -4.480 -24.614 1.00 90.50 96 LYS A CA 1
ATOM 710 C C . LYS A 1 96 ? 19.197 -5.469 -23.460 1.00 90.50 96 LYS A C 1
ATOM 712 O O . LYS A 1 96 ? 18.178 -6.151 -23.400 1.00 90.50 96 LYS A O 1
ATOM 717 N N . ALA A 1 97 ? 20.156 -5.557 -22.539 1.00 90.44 97 ALA A N 1
ATOM 718 C CA . ALA A 1 97 ? 20.032 -6.395 -21.348 1.00 90.44 97 ALA A CA 1
ATOM 719 C C . ALA A 1 97 ? 18.932 -5.880 -20.403 1.00 90.44 97 ALA A C 1
ATOM 721 O O . ALA A 1 97 ? 18.130 -6.671 -19.902 1.00 90.44 97 ALA A O 1
ATOM 722 N N . PHE A 1 98 ? 18.843 -4.559 -20.216 1.00 93.81 98 PHE A N 1
ATOM 723 C CA . PHE A 1 98 ? 17.736 -3.932 -19.494 1.00 93.81 98 PHE A CA 1
ATOM 724 C C . PHE A 1 98 ? 16.393 -4.189 -20.189 1.00 93.81 98 PHE A C 1
ATOM 726 O O . PHE A 1 98 ? 15.429 -4.592 -19.542 1.00 93.81 98 PHE A O 1
ATOM 733 N N . GLU A 1 99 ? 16.330 -4.038 -21.513 1.00 93.06 99 GLU A N 1
ATOM 734 C CA . GLU A 1 99 ? 15.135 -4.367 -22.287 1.00 93.06 99 GLU A CA 1
ATOM 735 C C . GLU A 1 99 ? 14.744 -5.831 -22.095 1.00 93.06 99 GLU A C 1
ATOM 737 O O . GLU A 1 99 ? 13.581 -6.105 -21.822 1.00 93.06 99 GLU A O 1
ATOM 742 N N . ALA A 1 100 ? 15.698 -6.766 -22.154 1.00 92.19 100 ALA A N 1
ATOM 743 C CA . ALA A 1 100 ? 15.459 -8.192 -21.943 1.00 92.19 100 ALA A CA 1
ATOM 744 C C . ALA A 1 100 ? 14.898 -8.501 -20.545 1.00 92.19 100 ALA A C 1
ATOM 746 O O . ALA A 1 100 ? 13.951 -9.281 -20.438 1.00 92.19 100 ALA A O 1
ATOM 747 N N . LEU A 1 101 ? 15.416 -7.857 -19.491 1.00 93.12 101 LEU A N 1
ATOM 748 C CA . LEU A 1 101 ? 14.836 -7.928 -18.143 1.00 93.12 101 LEU A CA 1
ATOM 749 C C . LEU A 1 101 ? 13.391 -7.413 -18.125 1.00 93.12 101 LEU A C 1
ATOM 751 O O . LEU A 1 101 ? 12.535 -7.952 -17.433 1.00 93.12 101 LEU A O 1
ATOM 755 N N . MET A 1 102 ? 13.110 -6.379 -18.908 1.00 92.69 102 MET A N 1
ATOM 756 C CA . MET A 1 102 ? 11.796 -5.762 -19.028 1.00 92.69 102 MET A CA 1
ATOM 757 C C . MET A 1 102 ? 10.911 -6.443 -20.089 1.00 92.69 102 MET A C 1
ATOM 759 O O . MET A 1 102 ? 9.955 -5.828 -20.557 1.00 92.69 102 MET A O 1
ATOM 763 N N . GLY A 1 103 ? 11.173 -7.701 -20.467 1.00 87.94 103 GLY A N 1
ATOM 764 C CA . GLY A 1 103 ? 10.354 -8.477 -21.416 1.00 87.94 103 GLY A CA 1
ATOM 765 C C . GLY A 1 103 ? 10.805 -8.434 -22.886 1.00 87.94 103 GLY A C 1
ATOM 766 O O . GLY A 1 103 ? 10.188 -9.067 -23.747 1.00 87.94 103 GLY A O 1
ATOM 767 N N . GLY A 1 104 ? 11.907 -7.749 -23.182 1.00 85.06 104 GLY A N 1
ATOM 768 C CA . GLY A 1 104 ? 12.527 -7.636 -24.501 1.00 85.06 104 GLY A CA 1
ATOM 769 C C . GLY A 1 104 ? 11.699 -6.801 -25.477 1.00 85.06 104 GLY A C 1
ATOM 770 O O . GLY A 1 104 ? 11.108 -5.794 -25.114 1.00 85.06 104 GLY A O 1
ATOM 771 N N . SER A 1 105 ? 11.631 -7.227 -26.741 1.00 73.19 105 SER A N 1
ATOM 772 C CA . SER A 1 105 ? 10.756 -6.619 -27.757 1.00 73.19 105 SER A CA 1
ATOM 773 C C . SER A 1 105 ? 9.302 -7.097 -27.668 1.00 73.19 105 SER A C 1
ATOM 775 O O . SER A 1 105 ? 8.425 -6.563 -28.352 1.00 73.19 105 SER A O 1
ATOM 777 N N . LYS A 1 106 ? 9.021 -8.100 -26.828 1.00 74.12 106 LYS A N 1
ATOM 778 C CA . LYS A 1 106 ? 7.693 -8.694 -26.690 1.00 74.12 106 LYS A CA 1
ATOM 779 C C . LYS A 1 106 ? 6.908 -7.939 -25.630 1.00 74.12 106 LYS A C 1
ATOM 781 O O . LYS A 1 106 ? 7.297 -7.881 -24.469 1.00 74.12 106 LYS A O 1
ATOM 786 N N . ALA A 1 107 ? 5.755 -7.407 -26.027 1.00 67.44 107 ALA A N 1
ATOM 787 C CA . ALA A 1 107 ? 4.823 -6.849 -25.063 1.00 67.44 107 ALA A CA 1
ATOM 788 C C . ALA A 1 107 ? 4.412 -7.930 -24.043 1.00 67.44 107 ALA A C 1
ATOM 790 O O . ALA A 1 107 ? 4.204 -9.087 -24.432 1.00 67.44 107 ALA A O 1
ATOM 791 N N . PRO A 1 108 ? 4.244 -7.572 -22.759 1.00 63.62 108 PRO A N 1
ATOM 792 C CA . PRO A 1 108 ? 3.620 -8.471 -21.809 1.00 63.62 108 PRO A CA 1
ATOM 793 C C . PRO A 1 108 ? 2.227 -8.851 -22.315 1.00 63.62 108 PRO A C 1
ATOM 795 O O . PRO A 1 108 ? 1.545 -8.042 -22.958 1.00 63.62 108 PRO A O 1
ATOM 798 N N . PRO A 1 109 ? 1.781 -10.080 -22.046 1.00 55.59 109 PRO A N 1
ATOM 799 C CA . PRO A 1 109 ? 0.525 -10.556 -22.573 1.00 55.59 109 PRO A CA 1
ATOM 800 C C . PRO A 1 109 ? -0.625 -9.748 -21.993 1.00 55.59 109 PRO A C 1
ATOM 802 O O . PRO A 1 109 ? -0.862 -9.723 -20.783 1.00 55.59 109 PRO A O 1
ATOM 805 N N . LYS A 1 110 ? -1.398 -9.134 -22.893 1.00 57.25 110 LYS A N 1
ATOM 806 C CA . LYS A 1 110 ? -2.755 -8.705 -22.567 1.00 57.25 110 LYS A CA 1
ATOM 807 C C . LYS A 1 110 ? -3.552 -9.920 -22.118 1.00 57.25 110 LYS A C 1
ATOM 809 O O . LYS A 1 110 ? -3.252 -11.058 -22.484 1.00 57.25 110 LYS A O 1
ATOM 814 N N . ALA A 1 111 ? -4.578 -9.656 -21.325 1.00 56.88 111 ALA A N 1
ATOM 815 C CA . ALA A 1 111 ? -5.446 -10.664 -20.765 1.00 56.88 111 ALA A CA 1
ATOM 816 C C . ALA A 1 111 ? -5.958 -11.679 -21.808 1.00 56.88 111 ALA A C 1
ATOM 818 O O . ALA A 1 111 ? -6.985 -11.445 -22.429 1.00 56.88 111 ALA A O 1
ATOM 819 N N . GLY A 1 112 ? -5.277 -12.821 -21.975 1.00 55.50 112 GLY A N 1
ATOM 820 C CA . GLY A 1 112 ? -5.928 -14.043 -22.446 1.00 55.50 112 GLY A CA 1
ATOM 821 C C . GLY A 1 112 ? -5.298 -14.906 -23.539 1.00 55.50 112 GLY A C 1
ATOM 822 O O . GLY A 1 112 ? -5.894 -15.949 -23.769 1.00 55.50 112 GLY A O 1
ATOM 823 N N . LYS A 1 113 ? -4.176 -14.586 -24.214 1.00 56.53 113 LYS A N 1
ATOM 824 C CA . LYS A 1 113 ? -3.704 -15.490 -25.305 1.00 56.53 113 LYS A CA 1
ATOM 825 C C . LYS A 1 113 ? -2.202 -15.746 -25.438 1.00 56.53 113 LYS A C 1
ATOM 827 O O . LYS A 1 113 ? -1.835 -16.831 -25.874 1.00 56.53 113 LYS A O 1
ATOM 832 N N . THR A 1 114 ? -1.328 -14.824 -25.050 1.00 64.56 114 THR A N 1
ATOM 833 C CA . THR A 1 114 ? 0.126 -15.047 -25.122 1.00 64.56 114 THR A CA 1
ATOM 834 C C . THR A 1 114 ? 0.696 -15.447 -23.757 1.00 64.56 114 THR A C 1
ATOM 836 O O . THR A 1 114 ? 0.286 -14.888 -22.739 1.00 64.56 114 THR A O 1
ATOM 839 N N . PRO A 1 115 ? 1.641 -16.400 -23.690 1.00 71.75 115 PRO A N 1
ATOM 840 C CA . PRO A 1 115 ? 2.419 -16.621 -22.478 1.00 71.75 115 PRO A CA 1
ATOM 841 C C . PRO A 1 115 ? 3.255 -15.375 -22.141 1.00 71.75 115 PRO A C 1
ATOM 843 O O . PRO A 1 115 ? 3.733 -14.706 -23.064 1.00 71.75 115 PRO A O 1
ATOM 846 N N . PRO A 1 116 ? 3.462 -15.054 -20.851 1.00 81.69 116 PRO A N 1
ATOM 847 C CA . PRO A 1 116 ? 4.402 -14.014 -20.453 1.00 81.69 116 PRO A CA 1
ATOM 848 C C . PRO A 1 116 ? 5.812 -14.276 -20.990 1.00 81.69 116 PRO A C 1
ATOM 850 O O . PRO A 1 116 ? 6.185 -15.443 -21.172 1.00 81.69 116 PRO A O 1
ATOM 853 N N . PRO A 1 117 ? 6.619 -13.225 -21.226 1.00 85.06 117 PRO A N 1
ATOM 854 C CA . PRO A 1 117 ? 8.040 -13.419 -21.471 1.00 85.06 117 PRO A CA 1
ATOM 855 C C . PRO A 1 117 ? 8.658 -14.170 -20.285 1.00 85.06 117 PRO A C 1
ATOM 857 O O . PRO A 1 117 ? 8.308 -13.928 -19.127 1.00 85.06 117 PRO A O 1
ATOM 860 N N . LYS A 1 118 ? 9.571 -15.102 -20.574 1.00 86.06 118 LYS A N 1
ATOM 861 C CA . LYS A 1 118 ? 10.353 -15.761 -19.525 1.00 86.06 118 LYS A CA 1
ATOM 862 C C . LYS A 1 118 ? 11.378 -14.764 -18.973 1.00 86.06 118 LYS A C 1
ATOM 864 O O . LYS A 1 118 ? 11.958 -14.032 -19.776 1.00 86.06 118 LYS A O 1
ATOM 869 N N . PRO A 1 119 ? 11.618 -14.745 -17.652 1.00 86.56 119 PRO A N 1
ATOM 870 C CA . PRO A 1 119 ? 12.702 -13.950 -17.096 1.00 86.56 119 PRO A CA 1
ATOM 871 C C . PRO A 1 119 ? 14.052 -14.429 -17.656 1.00 86.56 119 PRO A C 1
ATOM 873 O O . PRO A 1 119 ? 14.191 -15.621 -17.966 1.00 86.56 119 PRO A O 1
ATOM 876 N N . PRO A 1 120 ? 15.050 -13.536 -17.785 1.00 87.00 120 PRO A N 1
ATOM 877 C CA . PRO A 1 120 ? 16.410 -13.940 -18.117 1.00 87.00 120 PRO A CA 1
ATOM 878 C C . PRO A 1 120 ? 16.946 -14.986 -17.127 1.00 87.00 120 PRO A C 1
ATOM 880 O O . PRO A 1 120 ? 16.525 -15.044 -15.969 1.00 87.00 120 PRO A O 1
ATOM 883 N N . ALA A 1 121 ? 17.885 -15.822 -17.579 1.00 84.88 121 ALA A N 1
ATOM 884 C CA . ALA A 1 121 ? 18.463 -16.875 -16.747 1.00 84.88 121 ALA A CA 1
ATOM 885 C C . ALA A 1 121 ? 19.042 -16.302 -15.438 1.00 84.88 121 ALA A C 1
ATOM 887 O O . ALA A 1 121 ? 19.735 -15.286 -15.447 1.00 84.88 121 ALA A O 1
ATOM 888 N N . GLY A 1 122 ? 18.730 -16.948 -14.311 1.00 81.06 122 GLY A N 1
ATOM 889 C CA . GLY A 1 122 ? 19.172 -16.513 -12.982 1.00 81.06 122 GLY A CA 1
ATOM 890 C C . GLY A 1 122 ? 18.442 -15.287 -12.414 1.00 81.06 122 GLY A C 1
ATOM 891 O O . GLY A 1 122 ? 18.779 -14.861 -11.312 1.00 81.06 122 GLY A O 1
ATOM 892 N N . LYS A 1 123 ? 17.447 -14.722 -13.117 1.00 83.81 123 LYS A N 1
ATOM 893 C CA . LYS A 1 123 ? 16.649 -13.584 -12.633 1.00 83.81 123 LYS A CA 1
ATOM 894 C C . LYS A 1 123 ? 15.286 -14.013 -12.107 1.00 83.81 123 LYS A C 1
ATOM 896 O O . LYS A 1 123 ? 14.682 -14.972 -12.598 1.00 83.81 123 LYS A O 1
ATOM 901 N N . LYS A 1 124 ? 14.789 -13.297 -11.093 1.00 83.50 124 LYS A N 1
ATOM 902 C CA . LYS A 1 124 ? 13.470 -13.575 -10.516 1.00 83.50 124 LYS A CA 1
ATOM 903 C C . LYS A 1 124 ? 12.362 -13.031 -11.430 1.00 83.50 124 LYS A C 1
ATOM 905 O O . LYS A 1 124 ? 12.547 -12.016 -12.103 1.00 83.50 124 LYS A O 1
ATOM 910 N N . PRO A 1 125 ? 11.185 -13.679 -11.477 1.00 86.19 125 PRO A N 1
ATOM 911 C CA . PRO A 1 125 ? 10.070 -13.167 -12.261 1.00 86.19 125 PRO A CA 1
ATOM 912 C C . PRO A 1 125 ? 9.521 -11.855 -11.676 1.00 86.19 125 PRO A C 1
ATOM 914 O O . PRO A 1 125 ? 8.868 -11.864 -10.641 1.00 86.19 125 PRO A O 1
ATOM 917 N N . ILE A 1 126 ? 9.725 -10.740 -12.379 1.00 89.38 126 ILE A N 1
ATOM 918 C CA . ILE A 1 126 ? 9.085 -9.447 -12.065 1.00 89.38 126 ILE A CA 1
ATOM 919 C C . ILE A 1 126 ? 7.548 -9.517 -12.267 1.00 89.38 126 ILE A C 1
ATOM 921 O O . ILE A 1 126 ? 7.096 -9.788 -13.394 1.00 89.38 126 ILE A O 1
ATOM 925 N N . PRO A 1 127 ? 6.724 -9.228 -11.237 1.00 87.06 127 PRO A N 1
ATOM 926 C CA . PRO A 1 127 ? 5.265 -9.169 -11.352 1.00 87.06 127 PRO A CA 1
ATOM 927 C C . PRO A 1 127 ? 4.789 -8.104 -12.349 1.00 87.06 127 PRO A C 1
ATOM 929 O O . PRO A 1 127 ? 5.265 -6.973 -12.363 1.00 87.06 127 PRO A O 1
ATOM 932 N N . GLY A 1 128 ? 3.829 -8.464 -13.201 1.00 86.75 128 GLY A N 1
ATOM 933 C CA . GLY A 1 128 ? 3.325 -7.628 -14.296 1.00 86.75 128 GLY A CA 1
ATOM 934 C C . GLY A 1 128 ? 4.148 -7.718 -15.590 1.00 86.75 128 GLY A C 1
ATOM 935 O O . GLY A 1 128 ? 3.587 -7.543 -16.670 1.00 86.75 128 GLY A O 1
ATOM 936 N N . VAL A 1 129 ? 5.444 -8.045 -15.510 1.00 89.19 129 VAL A N 1
ATOM 937 C CA . VAL A 1 129 ? 6.317 -8.250 -16.684 1.00 89.19 129 VAL A CA 1
ATOM 938 C C . VAL A 1 129 ? 6.337 -9.726 -17.085 1.00 89.19 129 VAL A C 1
ATOM 940 O O . VAL A 1 129 ? 5.923 -10.072 -18.188 1.00 89.19 129 VAL A O 1
ATOM 943 N N . HIS A 1 130 ? 6.773 -10.596 -16.170 1.00 88.25 130 HIS A N 1
ATOM 944 C CA . HIS A 1 130 ? 6.952 -12.037 -16.397 1.00 88.25 130 HIS A CA 1
ATOM 945 C C . HIS A 1 130 ? 5.812 -12.875 -15.814 1.00 88.25 130 HIS A C 1
ATOM 947 O O . HIS A 1 130 ? 5.644 -14.043 -16.156 1.00 88.25 130 HIS A O 1
ATOM 953 N N . VAL A 1 131 ? 5.019 -12.292 -14.913 1.00 84.50 131 VAL A N 1
ATOM 954 C CA . VAL A 1 131 ? 3.884 -12.958 -14.270 1.00 84.50 131 VAL A CA 1
ATOM 955 C C . VAL A 1 131 ? 2.670 -12.060 -14.371 1.00 84.50 131 VAL A C 1
ATOM 957 O O . VAL A 1 131 ? 2.697 -10.907 -13.947 1.00 84.50 131 VAL A O 1
ATOM 960 N N . ARG A 1 132 ? 1.578 -12.590 -14.919 1.00 81.62 132 ARG A N 1
ATOM 961 C CA . ARG A 1 132 ? 0.326 -11.845 -15.007 1.00 81.62 132 ARG A CA 1
ATOM 962 C C . ARG A 1 132 ? -0.307 -11.712 -13.622 1.00 81.62 132 ARG A C 1
ATOM 964 O O . ARG A 1 132 ? -0.474 -12.709 -12.923 1.00 81.62 132 ARG A O 1
ATOM 971 N N . THR A 1 133 ? -0.703 -10.492 -13.277 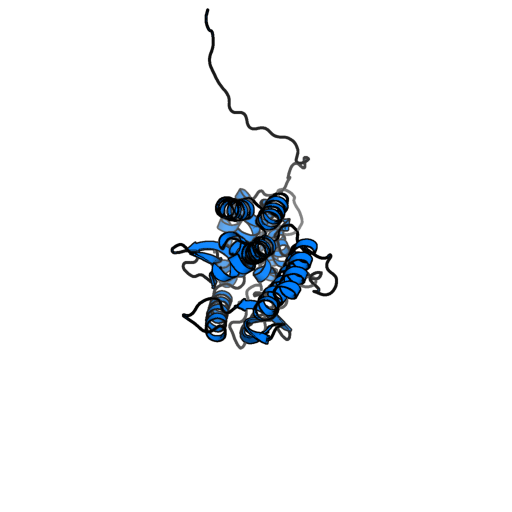1.00 82.38 133 THR A N 1
ATOM 972 C CA . THR A 1 133 ? -1.484 -10.182 -12.079 1.00 82.38 133 THR A CA 1
ATOM 973 C C . THR A 1 133 ? -2.968 -10.109 -12.441 1.00 82.38 133 THR A C 1
ATOM 975 O O . THR A 1 133 ? -3.365 -9.454 -13.409 1.00 82.38 133 THR A O 1
ATOM 978 N N . VAL A 1 134 ? -3.801 -10.839 -11.701 1.00 86.94 134 VAL A N 1
ATOM 979 C CA . VAL A 1 134 ? -5.259 -10.852 -11.880 1.00 86.94 134 VAL A CA 1
ATOM 980 C C . VAL A 1 134 ? -5.916 -10.500 -10.559 1.00 86.94 134 VAL A C 1
ATOM 982 O O . VAL A 1 134 ? -5.674 -11.168 -9.561 1.00 86.94 134 VAL A O 1
ATOM 985 N N . PHE A 1 135 ? -6.757 -9.474 -10.542 1.00 88.94 135 PHE A N 1
ATOM 986 C CA . PHE A 1 135 ? -7.457 -9.045 -9.338 1.00 88.94 135 PHE A CA 1
ATOM 987 C C . PHE A 1 135 ? -8.894 -9.551 -9.350 1.00 88.94 135 PHE A C 1
ATOM 989 O O . PHE A 1 135 ? -9.622 -9.401 -10.328 1.00 88.94 135 PHE A O 1
ATOM 996 N N . GLY A 1 136 ? -9.292 -10.158 -8.239 1.00 89.62 136 GLY A N 1
ATOM 997 C CA . GLY A 1 136 ? -10.645 -10.625 -7.979 1.00 89.62 136 GLY A CA 1
ATOM 998 C C . GLY A 1 136 ? -11.171 -10.064 -6.667 1.00 89.62 136 GLY A C 1
ATOM 999 O O . GLY A 1 136 ? -10.425 -9.482 -5.878 1.00 89.62 136 GLY A O 1
ATOM 1000 N N . SER A 1 137 ? -12.461 -10.262 -6.422 1.00 91.12 137 SER A N 1
ATOM 1001 C CA . SER A 1 137 ? -13.079 -9.941 -5.140 1.00 91.12 137 SER A CA 1
ATOM 1002 C C . SER A 1 137 ? -13.928 -11.104 -4.649 1.00 91.12 137 SER A C 1
ATOM 1004 O O . SER A 1 137 ? -14.420 -11.903 -5.444 1.00 91.12 137 SER A O 1
ATOM 1006 N N . SER A 1 138 ? -14.065 -11.221 -3.335 1.00 86.94 138 SER A N 1
ATOM 1007 C CA . SER A 1 138 ? -14.984 -12.160 -2.693 1.00 86.94 138 SER A CA 1
ATOM 1008 C C . SER A 1 138 ? -15.405 -11.624 -1.327 1.00 86.94 138 SER A C 1
ATOM 1010 O O . SER A 1 138 ? -14.877 -10.614 -0.863 1.00 86.94 138 SER A O 1
ATOM 1012 N N . ILE A 1 139 ? -16.361 -12.290 -0.688 1.00 86.38 139 ILE A N 1
ATOM 1013 C CA . ILE A 1 139 ? -16.747 -12.024 0.699 1.00 86.38 139 ILE A CA 1
ATOM 1014 C C . ILE A 1 139 ? -16.209 -13.171 1.554 1.00 86.38 139 ILE A C 1
ATOM 1016 O O . ILE A 1 139 ? -16.274 -14.333 1.151 1.00 86.38 139 ILE A O 1
ATOM 1020 N N . ARG A 1 140 ? -15.673 -12.852 2.732 1.00 77.44 140 ARG A N 1
ATOM 1021 C CA . ARG A 1 140 ? -15.240 -13.828 3.739 1.00 77.44 140 ARG A CA 1
ATOM 1022 C C . ARG A 1 140 ? -15.813 -13.474 5.106 1.00 77.44 140 ARG A C 1
ATOM 1024 O O . ARG A 1 140 ? -16.221 -12.339 5.342 1.00 77.44 140 ARG A O 1
ATOM 1031 N N . LYS A 1 141 ? -15.846 -14.455 6.006 1.00 73.06 141 LYS A N 1
ATOM 1032 C CA . LYS A 1 141 ? -16.089 -14.221 7.433 1.00 73.06 141 LYS A CA 1
ATOM 1033 C C . LYS A 1 141 ? -14.739 -14.077 8.130 1.00 73.06 141 LYS A C 1
ATOM 1035 O O . LYS A 1 141 ? -13.914 -14.981 8.027 1.00 73.06 141 LYS A O 1
ATOM 1040 N N . ALA A 1 142 ? -14.522 -12.948 8.791 1.00 63.12 142 ALA A N 1
ATOM 1041 C CA . ALA A 1 142 ? -13.380 -12.748 9.675 1.00 63.12 142 ALA A CA 1
ATOM 1042 C C . ALA A 1 142 ? -13.551 -13.571 10.972 1.00 63.12 142 ALA A C 1
ATOM 1044 O O . ALA A 1 142 ? -14.685 -13.957 11.298 1.00 63.12 142 ALA A O 1
ATOM 1045 N N . PRO A 1 143 ? -12.470 -13.813 11.740 1.00 48.72 143 PRO A N 1
ATOM 1046 C CA . PRO A 1 143 ? -12.580 -14.254 13.131 1.00 48.72 143 PRO A CA 1
ATOM 1047 C C . PRO A 1 143 ? -13.578 -13.363 13.896 1.00 48.72 143 PRO A C 1
ATOM 1049 O O . PRO A 1 143 ? -13.589 -12.144 13.732 1.00 48.72 143 PRO A O 1
ATOM 1052 N N . GLY A 1 144 ? -14.505 -13.968 14.644 1.00 54.75 144 GLY A N 1
ATOM 1053 C CA . GLY A 1 144 ? -15.632 -13.249 15.267 1.00 54.75 144 GLY A CA 1
ATOM 1054 C C . GLY A 1 144 ? -16.880 -13.084 14.381 1.00 54.75 144 GLY A C 1
ATOM 1055 O O . GLY A 1 144 ? -17.821 -12.394 14.761 1.00 54.75 144 GLY A O 1
ATOM 1056 N N . GLY A 1 145 ? -16.924 -13.713 13.201 1.00 61.62 145 GLY A N 1
ATOM 1057 C CA . GLY A 1 145 ? -18.145 -13.893 12.401 1.00 61.62 145 GLY A CA 1
ATOM 1058 C C . GLY A 1 145 ? -18.563 -12.704 11.528 1.00 61.62 145 GLY A C 1
ATOM 1059 O O . GLY A 1 145 ? -19.506 -12.832 10.742 1.00 61.62 145 GLY A O 1
ATOM 1060 N N . LYS A 1 146 ? -17.857 -11.569 11.608 1.00 70.25 146 LYS A N 1
ATOM 1061 C CA . LYS A 1 146 ? -18.131 -10.375 10.792 1.00 70.25 146 LYS A CA 1
ATOM 1062 C C . LYS A 1 146 ? -17.840 -10.640 9.312 1.00 70.25 146 LYS A C 1
ATOM 1064 O O . LYS A 1 146 ? -16.802 -11.203 8.964 1.00 70.25 146 LYS A O 1
ATOM 1069 N N . GLN A 1 147 ? -18.742 -10.208 8.430 1.00 76.75 147 GLN A N 1
ATOM 1070 C CA . GLN A 1 147 ? -18.500 -10.253 6.988 1.00 76.75 147 GLN A CA 1
ATOM 1071 C C . GLN A 1 147 ? -17.532 -9.147 6.567 1.00 76.75 147 GLN A C 1
ATOM 1073 O O . GLN A 1 147 ? -17.724 -7.975 6.896 1.00 76.75 147 GLN A O 1
ATOM 1078 N N . ILE A 1 148 ? -16.525 -9.532 5.791 1.00 77.38 148 ILE A N 1
ATOM 1079 C CA . ILE A 1 148 ? -15.546 -8.635 5.185 1.00 77.38 148 ILE A CA 1
ATOM 1080 C C . ILE A 1 148 ? -15.482 -8.881 3.678 1.00 77.38 148 ILE A C 1
ATOM 1082 O O . ILE A 1 148 ? -15.612 -10.010 3.199 1.00 77.38 148 ILE A O 1
ATOM 1086 N N . GLY A 1 149 ? -15.285 -7.813 2.917 1.00 82.06 149 GLY A N 1
ATOM 1087 C CA . GLY A 1 149 ? -14.954 -7.897 1.502 1.00 82.06 149 GLY A CA 1
ATOM 1088 C C . GLY A 1 149 ? -13.454 -8.100 1.365 1.00 82.06 149 GLY A C 1
ATOM 1089 O O . GLY A 1 149 ? -12.684 -7.447 2.059 1.00 82.06 149 GLY A O 1
ATOM 1090 N N . VAL A 1 150 ? -13.014 -8.982 0.480 1.00 83.31 150 VAL A N 1
ATOM 1091 C CA . VAL A 1 150 ? -11.587 -9.217 0.247 1.00 83.31 150 VAL A CA 1
ATOM 1092 C C . VAL A 1 150 ? -11.259 -9.043 -1.224 1.00 83.31 150 VAL A C 1
ATOM 1094 O O . VAL A 1 150 ? -11.983 -9.519 -2.101 1.00 83.31 150 VAL A O 1
ATOM 1097 N N . VAL A 1 151 ? -10.150 -8.363 -1.491 1.00 85.50 151 VAL A N 1
ATOM 1098 C CA . VAL A 1 151 ? -9.548 -8.253 -2.818 1.00 85.50 151 VAL A CA 1
ATOM 1099 C C . VAL A 1 151 ? -8.411 -9.252 -2.888 1.00 85.50 151 VAL A C 1
ATOM 1101 O O . VAL A 1 151 ? -7.485 -9.211 -2.076 1.00 85.50 151 VAL A O 1
ATOM 1104 N N . THR A 1 152 ? -8.480 -10.151 -3.861 1.00 84.62 152 THR A N 1
ATOM 1105 C CA . THR A 1 152 ? -7.481 -11.200 -4.056 1.00 84.62 152 THR A CA 1
ATOM 1106 C C . THR A 1 152 ? -6.651 -10.929 -5.298 1.00 84.62 152 THR A C 1
ATOM 1108 O O . THR A 1 152 ? -7.209 -10.607 -6.344 1.00 84.62 152 THR A O 1
ATOM 1111 N N . LEU A 1 153 ? -5.345 -11.142 -5.208 1.00 83.81 153 LEU A N 1
ATOM 1112 C CA . LEU A 1 153 ? -4.427 -11.200 -6.335 1.00 83.81 153 LEU A CA 1
ATOM 1113 C C . LEU A 1 153 ? -4.171 -12.658 -6.711 1.00 83.81 153 LEU A C 1
ATOM 1115 O O . LEU A 1 153 ? -3.759 -13.456 -5.874 1.00 83.81 153 LEU A O 1
ATOM 1119 N N . GLY A 1 154 ? -4.382 -12.980 -7.980 1.00 77.88 154 GLY A N 1
ATOM 1120 C CA . GLY A 1 154 ? -3.881 -14.173 -8.640 1.00 77.88 154 GLY A CA 1
ATOM 1121 C C . GLY A 1 154 ? -2.569 -13.881 -9.366 1.00 77.88 154 GLY A C 1
ATOM 1122 O O . GLY A 1 154 ? -2.531 -13.000 -10.228 1.00 77.88 154 GLY A O 1
ATOM 1123 N N . THR A 1 155 ? -1.519 -14.635 -9.047 1.00 68.62 155 THR A N 1
ATOM 1124 C CA . THR A 1 155 ? -0.245 -14.673 -9.783 1.00 68.62 155 THR A CA 1
ATOM 1125 C C . THR A 1 155 ? 0.038 -16.118 -10.193 1.00 68.62 155 THR A C 1
ATOM 1127 O O . THR A 1 155 ? 0.456 -16.953 -9.393 1.00 68.62 155 THR A O 1
ATOM 1130 N N . GLY A 1 156 ? -0.257 -16.457 -11.452 1.00 64.81 156 GLY A N 1
ATOM 1131 C CA . GLY A 1 156 ? -0.232 -17.856 -11.895 1.00 64.81 156 GLY A CA 1
ATOM 1132 C C . GLY A 1 156 ? -1.257 -18.710 -11.133 1.00 64.81 156 GLY A C 1
ATOM 1133 O O . GLY A 1 156 ? -2.448 -18.406 -11.167 1.00 64.81 156 GLY A O 1
ATOM 1134 N N . ALA A 1 157 ? -0.801 -19.768 -10.452 1.00 51.44 157 ALA A N 1
ATOM 1135 C CA . ALA A 1 157 ? -1.653 -20.673 -9.668 1.00 51.44 157 ALA A CA 1
ATOM 1136 C C . ALA A 1 157 ? -1.936 -20.188 -8.229 1.00 51.44 157 ALA A C 1
ATOM 1138 O O . ALA A 1 157 ? -2.839 -20.706 -7.573 1.00 51.44 157 ALA A O 1
ATOM 1139 N N . ALA A 1 158 ? -1.191 -19.201 -7.725 1.00 61.19 158 ALA A N 1
ATOM 1140 C CA . ALA A 1 158 ? -1.339 -18.717 -6.356 1.00 61.19 158 ALA A CA 1
ATOM 1141 C C . ALA A 1 158 ? -2.401 -17.611 -6.265 1.00 61.19 158 ALA A C 1
ATOM 1143 O O . ALA A 1 158 ? -2.425 -16.701 -7.095 1.00 61.19 158 ALA A O 1
ATOM 1144 N N . LYS A 1 159 ? -3.247 -17.660 -5.227 1.00 71.50 159 LYS A N 1
ATOM 1145 C CA . LYS A 1 159 ? -4.169 -16.577 -4.849 1.00 71.50 159 LYS A CA 1
ATOM 1146 C C . LYS A 1 159 ? -3.795 -16.045 -3.467 1.00 71.50 159 LYS A C 1
ATOM 1148 O O . LYS A 1 159 ? -3.677 -16.827 -2.529 1.00 71.50 159 LYS A O 1
ATOM 1153 N N . LYS A 1 160 ? -3.652 -14.728 -3.331 1.00 76.19 160 LYS A N 1
ATOM 1154 C CA . LYS A 1 160 ? -3.340 -14.045 -2.065 1.00 76.19 160 LYS A CA 1
ATOM 1155 C C . LYS A 1 160 ? -4.329 -12.918 -1.797 1.00 76.19 160 LYS A C 1
ATOM 1157 O O . LYS A 1 160 ? -4.810 -12.293 -2.738 1.00 76.19 160 LYS A O 1
ATOM 1162 N N . THR A 1 161 ? -4.625 -12.642 -0.531 1.00 77.69 161 THR A N 1
ATOM 1163 C CA . THR A 1 161 ? -5.393 -11.452 -0.138 1.00 77.69 161 THR A CA 1
ATOM 1164 C C . THR A 1 161 ? -4.480 -10.226 -0.183 1.00 77.69 161 THR A C 1
ATOM 1166 O O . THR A 1 161 ? -3.374 -10.267 0.343 1.00 77.69 161 THR A O 1
ATOM 1169 N N . VAL A 1 162 ? -4.932 -9.151 -0.830 1.00 78.94 162 VAL A N 1
ATOM 1170 C CA . VAL A 1 162 ? -4.184 -7.886 -0.980 1.00 78.94 162 VAL A CA 1
ATOM 1171 C C . VAL A 1 162 ? -4.782 -6.792 -0.107 1.00 78.94 162 VAL A C 1
ATOM 1173 O O . VAL A 1 162 ? -4.062 -5.968 0.448 1.00 78.94 162 VAL A O 1
ATOM 1176 N N . VAL A 1 163 ? -6.112 -6.760 -0.022 1.00 80.81 163 VAL A N 1
ATOM 1177 C CA . VAL A 1 163 ? -6.865 -5.755 0.727 1.00 80.81 163 VAL A CA 1
ATOM 1178 C C . VAL A 1 163 ? -8.066 -6.425 1.365 1.00 80.81 163 VAL A C 1
ATOM 1180 O O . VAL A 1 163 ? -8.789 -7.172 0.701 1.00 80.81 163 VAL A O 1
ATOM 1183 N N . GLU A 1 164 ? -8.308 -6.092 2.623 1.00 74.75 164 GLU A N 1
ATOM 1184 C CA . GLU A 1 164 ? -9.547 -6.402 3.322 1.00 74.75 164 GLU A CA 1
ATOM 1185 C C . GLU A 1 164 ? -10.367 -5.124 3.493 1.00 74.75 164 GLU A C 1
ATOM 1187 O O . GLU A 1 164 ? -9.839 -4.034 3.711 1.00 74.75 164 GLU A O 1
ATOM 1192 N N . VAL A 1 165 ? -11.677 -5.258 3.331 1.00 75.62 165 VAL A N 1
ATOM 1193 C CA . VAL A 1 165 ? -12.646 -4.171 3.364 1.00 75.62 165 VAL A CA 1
ATOM 1194 C C . VAL A 1 165 ? -13.658 -4.491 4.446 1.00 75.62 165 VAL A C 1
ATOM 1196 O O . VAL A 1 165 ? -14.489 -5.389 4.296 1.00 75.62 165 VAL A O 1
ATOM 1199 N N . VAL A 1 166 ? -13.596 -3.731 5.533 1.00 71.38 166 VAL A N 1
ATOM 1200 C CA . VAL A 1 166 ? -14.504 -3.889 6.668 1.00 71.38 166 VAL A CA 1
ATOM 1201 C C . VAL A 1 166 ? -15.725 -2.978 6.510 1.00 71.38 166 VAL A C 1
ATOM 1203 O O . VAL A 1 166 ? -15.671 -1.893 5.917 1.00 71.38 166 VAL A O 1
ATOM 1206 N N . SER A 1 167 ? -16.862 -3.456 7.011 1.00 60.69 167 SER A N 1
ATOM 1207 C CA . SER A 1 167 ? -18.131 -2.730 7.044 1.00 60.69 167 SER A CA 1
ATOM 1208 C C . SER A 1 167 ? -18.075 -1.590 8.065 1.00 60.69 167 SER A C 1
ATOM 1210 O O . SER A 1 167 ? -18.358 -1.809 9.238 1.00 60.69 167 SER A O 1
ATOM 1212 N N . GLY A 1 168 ? -17.740 -0.377 7.618 1.00 52.81 168 GLY A N 1
ATOM 1213 C CA . GLY A 1 168 ? -17.780 0.838 8.449 1.00 52.81 168 GLY A CA 1
ATOM 1214 C C . GLY A 1 168 ? -18.694 1.955 7.928 1.00 52.81 168 GLY A C 1
ATOM 1215 O O . GLY A 1 168 ? -18.879 2.959 8.609 1.00 52.81 168 GLY A O 1
ATOM 1216 N N . THR A 1 169 ? -19.264 1.827 6.723 1.00 51.88 169 THR A N 1
ATOM 1217 C CA . THR A 1 169 ? -20.069 2.892 6.096 1.00 51.88 169 THR A CA 1
ATOM 1218 C C . THR A 1 169 ? -21.326 2.346 5.418 1.00 51.88 169 THR A C 1
ATOM 1220 O O . THR A 1 169 ? -21.303 1.305 4.771 1.00 51.88 169 THR A O 1
ATOM 1223 N N . THR A 1 170 ? -22.438 3.073 5.557 1.00 48.00 170 THR A N 1
ATOM 1224 C CA . THR A 1 170 ? -23.806 2.641 5.208 1.00 48.00 170 THR A CA 1
ATOM 1225 C C . THR A 1 170 ? -24.146 2.666 3.713 1.00 48.00 170 THR A C 1
ATOM 1227 O O . THR A 1 170 ? -25.238 2.255 3.334 1.00 48.00 170 THR A O 1
ATOM 1230 N N . LYS A 1 171 ? -23.257 3.164 2.841 1.00 56.72 171 LYS A N 1
ATOM 1231 C CA . LYS A 1 171 ? -23.611 3.476 1.440 1.00 56.72 171 LYS A CA 1
ATOM 1232 C C . LYS A 1 171 ? -23.356 2.343 0.437 1.00 56.72 171 LYS A C 1
ATOM 1234 O O . LYS A 1 171 ? -23.971 2.345 -0.624 1.00 56.72 171 LYS A O 1
ATOM 1239 N N . LEU A 1 172 ? -22.448 1.410 0.732 1.00 60.72 172 LEU A N 1
ATOM 1240 C CA . LEU A 1 172 ? -22.136 0.248 -0.113 1.00 60.72 172 LEU A CA 1
ATOM 1241 C C . LEU A 1 172 ? -21.767 -0.941 0.777 1.00 60.72 172 LEU A C 1
ATOM 1243 O O . LEU A 1 172 ? -20.949 -0.785 1.685 1.00 60.72 172 LEU A O 1
ATOM 1247 N N . ASP A 1 173 ? -22.313 -2.121 0.484 1.00 79.56 173 ASP A N 1
ATOM 1248 C CA . ASP A 1 173 ? -21.919 -3.353 1.164 1.00 79.56 173 ASP A CA 1
ATOM 1249 C C . ASP A 1 173 ? -20.444 -3.699 0.887 1.00 79.56 173 ASP A C 1
ATOM 1251 O O . ASP A 1 173 ? -19.820 -3.247 -0.085 1.00 79.56 173 ASP A O 1
ATOM 1255 N N . VAL A 1 174 ? -19.865 -4.513 1.768 1.00 80.75 174 VAL A N 1
ATOM 1256 C CA . VAL A 1 174 ? -18.439 -4.864 1.727 1.00 80.75 174 VAL A CA 1
ATOM 1257 C C . VAL A 1 174 ? -18.034 -5.593 0.443 1.00 80.75 174 VAL A C 1
ATOM 1259 O O . VAL A 1 174 ? -16.924 -5.375 -0.050 1.00 80.75 174 VAL A O 1
ATOM 1262 N N . GLY A 1 175 ? -18.928 -6.395 -0.145 1.00 84.69 175 GLY A N 1
ATOM 1263 C CA . GLY A 1 175 ? -18.681 -7.113 -1.394 1.00 84.69 175 GLY A CA 1
ATOM 1264 C C . GLY A 1 175 ? -18.580 -6.158 -2.577 1.00 84.69 175 GLY A C 1
ATOM 1265 O O . GLY A 1 175 ? -17.605 -6.193 -3.332 1.00 84.69 175 GLY A O 1
ATOM 1266 N N . ARG A 1 176 ? -19.528 -5.224 -2.697 1.00 85.62 176 ARG A N 1
ATOM 1267 C CA . ARG A 1 176 ? -19.514 -4.211 -3.759 1.00 85.62 176 ARG A CA 1
ATOM 1268 C C . ARG A 1 176 ? -18.304 -3.284 -3.657 1.00 85.62 176 ARG A C 1
ATOM 1270 O O . ARG A 1 176 ? -17.689 -2.977 -4.680 1.00 85.62 176 ARG A O 1
ATOM 1277 N N . ARG A 1 177 ? -17.898 -2.888 -2.443 1.00 83.56 177 ARG A N 1
ATOM 1278 C CA . ARG A 1 177 ? -16.660 -2.111 -2.229 1.00 83.56 177 ARG A CA 1
ATOM 1279 C C . ARG A 1 177 ? -15.419 -2.886 -2.681 1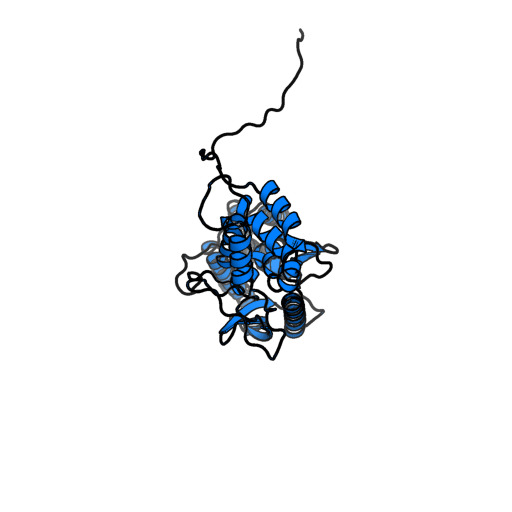.00 83.56 177 ARG A C 1
ATOM 1281 O O . ARG A 1 177 ? -14.613 -2.335 -3.431 1.00 83.56 177 ARG A O 1
ATOM 1288 N N . ALA A 1 178 ? -15.284 -4.152 -2.279 1.00 87.62 178 ALA A N 1
ATOM 1289 C CA . ALA A 1 178 ? -14.168 -5.000 -2.701 1.00 87.62 178 ALA A CA 1
ATOM 1290 C C . ALA A 1 178 ? -14.134 -5.182 -4.228 1.00 87.62 178 ALA A C 1
ATOM 1292 O O . ALA A 1 178 ? -13.069 -5.064 -4.830 1.00 87.62 178 ALA A O 1
ATOM 1293 N N . SER A 1 179 ? -15.290 -5.365 -4.875 1.00 89.81 179 SER A N 1
ATOM 1294 C CA . SER A 1 179 ? -15.392 -5.463 -6.337 1.00 89.81 179 SER A CA 1
ATOM 1295 C C . SER A 1 179 ? -14.931 -4.189 -7.052 1.00 89.81 179 SER A C 1
ATOM 1297 O O . SER A 1 179 ? -14.205 -4.261 -8.046 1.00 89.81 179 SER A O 1
ATOM 1299 N N . VAL A 1 180 ? -15.293 -3.006 -6.540 1.00 89.88 180 VAL A N 1
ATOM 1300 C CA . VAL A 1 180 ? -14.832 -1.721 -7.096 1.00 89.88 180 VAL A CA 1
ATOM 1301 C C . VAL A 1 180 ? -13.315 -1.573 -6.957 1.00 89.88 180 VAL A C 1
ATOM 1303 O O . VAL A 1 180 ? -12.653 -1.171 -7.915 1.00 89.88 180 VAL A O 1
ATOM 1306 N N . ILE A 1 181 ? -12.748 -1.924 -5.799 1.00 89.88 181 ILE A N 1
ATOM 1307 C CA . ILE A 1 181 ? -11.296 -1.865 -5.571 1.00 89.88 181 ILE A CA 1
ATOM 1308 C C . ILE A 1 181 ? -10.567 -2.849 -6.495 1.00 89.88 181 ILE A C 1
ATOM 1310 O O . ILE A 1 181 ? -9.623 -2.450 -7.176 1.00 89.88 181 ILE A O 1
ATOM 1314 N N . ALA A 1 182 ? -11.032 -4.099 -6.581 1.00 91.00 182 ALA A N 1
ATOM 1315 C CA . ALA A 1 182 ? -10.465 -5.114 -7.466 1.00 91.00 182 ALA A CA 1
ATOM 1316 C C . ALA A 1 182 ? -10.503 -4.671 -8.935 1.00 91.00 182 ALA A C 1
ATOM 1318 O O . ALA A 1 182 ? -9.499 -4.772 -9.634 1.00 91.00 182 ALA A O 1
ATOM 1319 N N . SER A 1 183 ? -11.624 -4.097 -9.385 1.00 91.62 183 SER A N 1
ATOM 1320 C CA . SER A 1 183 ? -11.773 -3.574 -10.750 1.00 91.62 183 SER A CA 1
ATOM 1321 C C . SER A 1 183 ? -10.796 -2.433 -11.035 1.00 91.62 183 SER A C 1
ATOM 1323 O O . SER A 1 183 ? -10.168 -2.405 -12.089 1.00 91.62 183 SER A O 1
ATOM 1325 N N . ARG A 1 184 ? -10.604 -1.511 -10.082 1.00 92.19 184 ARG A N 1
ATOM 1326 C CA . ARG A 1 184 ? -9.617 -0.424 -10.202 1.00 92.19 184 ARG A CA 1
ATOM 1327 C C . ARG A 1 184 ? -8.192 -0.965 -10.278 1.00 92.19 184 ARG A C 1
ATOM 1329 O O . ARG A 1 184 ? -7.438 -0.538 -11.148 1.00 92.19 184 ARG A O 1
ATOM 1336 N N . MET A 1 185 ? -7.836 -1.923 -9.421 1.00 91.31 185 MET A N 1
ATOM 1337 C CA . MET A 1 185 ? -6.527 -2.586 -9.467 1.00 91.31 185 MET A CA 1
ATOM 1338 C C . MET A 1 185 ? -6.317 -3.335 -10.790 1.00 91.31 185 MET A C 1
ATOM 1340 O O . MET A 1 185 ? -5.242 -3.238 -11.376 1.00 91.31 185 MET A O 1
ATOM 1344 N N . GLN A 1 186 ? -7.344 -4.014 -11.312 1.00 91.06 186 GLN A N 1
ATOM 1345 C CA . GLN A 1 186 ? -7.270 -4.697 -12.604 1.00 91.06 186 GLN A CA 1
ATOM 1346 C C . GLN A 1 186 ? -7.087 -3.711 -13.764 1.00 91.06 186 GLN A C 1
ATOM 1348 O O . GLN A 1 186 ? -6.269 -3.961 -14.647 1.00 91.06 186 GLN A O 1
ATOM 1353 N N . SER A 1 187 ? -7.804 -2.584 -13.762 1.00 89.69 187 SER A N 1
ATOM 1354 C CA . SER A 1 187 ? -7.638 -1.534 -14.774 1.00 89.69 187 SER A CA 1
ATOM 1355 C C . SER A 1 187 ? -6.232 -0.938 -14.756 1.00 89.69 187 SER A C 1
ATOM 1357 O O . SER A 1 187 ? -5.647 -0.731 -15.816 1.00 89.69 187 SER A O 1
ATOM 1359 N N . LEU A 1 188 ? -5.656 -0.723 -13.568 1.00 89.31 188 LEU A N 1
ATOM 1360 C CA . LEU A 1 188 ? -4.267 -0.283 -13.435 1.00 89.31 188 LEU A CA 1
ATOM 1361 C C . LEU A 1 188 ? -3.285 -1.332 -13.961 1.00 89.31 188 LEU A C 1
ATOM 1363 O O . LEU A 1 188 ? -2.418 -0.986 -14.758 1.00 89.31 188 LEU A O 1
ATOM 1367 N N . ALA A 1 189 ? -3.472 -2.604 -13.600 1.00 86.62 189 ALA A N 1
ATOM 1368 C CA . ALA A 1 189 ? -2.647 -3.710 -14.087 1.00 86.62 189 ALA A CA 1
ATOM 1369 C C . ALA A 1 189 ? -2.704 -3.875 -15.615 1.00 86.62 189 ALA A C 1
ATOM 1371 O O . ALA A 1 189 ? -1.710 -4.254 -16.230 1.00 86.62 189 ALA A O 1
ATOM 1372 N N . ASN A 1 190 ? -3.845 -3.562 -16.233 1.00 84.00 190 ASN A N 1
ATOM 1373 C CA . ASN A 1 190 ? -4.005 -3.579 -17.686 1.00 84.00 190 ASN A CA 1
ATOM 1374 C C . ASN A 1 190 ? -3.342 -2.374 -18.380 1.00 84.00 190 ASN A C 1
ATOM 1376 O O . ASN A 1 190 ? -2.975 -2.485 -19.548 1.00 84.00 190 ASN A O 1
ATOM 1380 N N . GLY A 1 191 ? -3.239 -1.226 -17.698 1.00 81.25 191 GLY A N 1
ATOM 1381 C CA . GLY A 1 191 ? -2.720 0.024 -18.264 1.00 81.25 191 GLY A CA 1
ATOM 1382 C C . GLY A 1 191 ? -1.212 0.226 -18.085 1.00 81.25 191 GLY A C 1
ATOM 1383 O O . GLY A 1 191 ? -0.551 0.722 -18.992 1.00 81.25 191 GLY A O 1
ATOM 1384 N N . ASN A 1 192 ? -0.661 -0.159 -16.935 1.00 86.12 192 ASN A N 1
ATOM 1385 C CA . ASN A 1 192 ? 0.767 -0.080 -16.632 1.00 86.12 192 ASN A CA 1
ATOM 1386 C C . ASN A 1 192 ? 1.161 -1.313 -15.814 1.00 86.12 192 ASN A C 1
ATOM 1388 O O . ASN A 1 192 ? 0.622 -1.553 -14.737 1.00 86.12 192 ASN A O 1
ATOM 1392 N N . ARG A 1 193 ? 2.119 -2.100 -16.301 1.00 88.38 193 ARG A N 1
ATOM 1393 C CA . ARG A 1 193 ? 2.510 -3.368 -15.662 1.00 88.38 193 ARG A CA 1
ATOM 1394 C C . ARG A 1 193 ? 3.239 -3.194 -14.329 1.00 88.38 193 ARG A C 1
ATOM 1396 O O . ARG A 1 193 ? 3.176 -4.087 -13.487 1.00 88.38 193 ARG A O 1
ATOM 1403 N N . LEU A 1 194 ? 3.867 -2.041 -14.113 1.00 91.44 194 LEU A N 1
ATOM 1404 C CA . LEU A 1 194 ? 4.540 -1.652 -12.873 1.00 91.44 194 LEU A CA 1
ATOM 1405 C C . LEU A 1 194 ? 3.751 -0.590 -12.088 1.00 91.44 194 LEU A C 1
ATOM 1407 O O . LEU A 1 194 ? 4.325 0.154 -11.293 1.00 91.44 194 LEU A O 1
ATOM 1411 N N . TRP A 1 195 ? 2.425 -0.510 -12.268 1.00 90.19 195 TRP A N 1
ATOM 1412 C CA . TRP A 1 195 ? 1.568 0.470 -11.582 1.00 90.19 195 TRP A CA 1
ATOM 1413 C C . TRP A 1 195 ? 1.783 0.494 -10.060 1.00 90.19 195 TRP A C 1
ATOM 1415 O O . TRP A 1 195 ? 1.749 1.555 -9.437 1.00 90.19 195 TRP A O 1
ATOM 1425 N N . TRP A 1 196 ? 2.044 -0.670 -9.463 1.00 90.25 196 TRP A N 1
ATOM 1426 C CA . TRP A 1 196 ? 2.239 -0.857 -8.028 1.00 90.25 196 TRP A CA 1
ATOM 1427 C C . TRP A 1 196 ? 3.488 -0.130 -7.500 1.00 90.25 196 TRP A C 1
ATOM 1429 O O . TRP A 1 196 ? 3.485 0.341 -6.364 1.00 90.25 196 TRP A O 1
ATOM 1439 N N . ALA A 1 197 ? 4.513 0.062 -8.337 1.00 92.00 197 ALA A N 1
ATOM 1440 C CA . ALA A 1 197 ? 5.719 0.818 -8.003 1.00 92.00 197 ALA A CA 1
ATOM 1441 C C . ALA A 1 197 ? 5.487 2.342 -7.998 1.00 92.00 197 ALA A C 1
ATOM 1443 O O . ALA A 1 197 ? 6.323 3.106 -7.515 1.00 92.00 197 ALA A O 1
ATOM 1444 N N . THR A 1 198 ? 4.351 2.814 -8.510 1.00 92.31 198 THR A N 1
ATOM 1445 C CA . THR A 1 198 ? 3.991 4.242 -8.485 1.00 92.31 198 THR A CA 1
ATOM 1446 C C . THR A 1 198 ? 3.067 4.602 -7.327 1.00 92.31 198 THR A C 1
ATOM 1448 O O . THR A 1 198 ? 2.672 5.758 -7.205 1.00 92.31 198 THR A O 1
ATOM 1451 N N . LEU A 1 199 ? 2.671 3.643 -6.487 1.00 92.75 199 LEU A N 1
ATOM 1452 C CA . LEU A 1 199 ? 1.683 3.899 -5.445 1.00 92.75 199 LEU A CA 1
ATOM 1453 C C . LEU A 1 199 ? 2.168 4.904 -4.410 1.00 92.75 199 LEU A C 1
ATOM 1455 O O . LEU A 1 199 ? 3.288 4.835 -3.913 1.00 92.75 199 LEU A O 1
ATOM 1459 N N . THR A 1 200 ? 1.267 5.809 -4.054 1.00 90.88 200 THR A N 1
ATOM 1460 C CA . THR A 1 200 ? 1.464 6.797 -3.006 1.00 90.88 200 THR A CA 1
ATOM 1461 C C . THR A 1 200 ? 0.166 7.034 -2.239 1.00 90.88 200 THR A C 1
ATOM 1463 O O . THR A 1 200 ? -0.940 6.787 -2.738 1.00 90.88 200 THR A O 1
ATOM 1466 N N . ALA A 1 201 ? 0.314 7.515 -1.011 1.00 90.81 201 ALA A N 1
ATOM 1467 C CA . ALA A 1 201 ? -0.779 8.039 -0.216 1.00 90.81 201 ALA A CA 1
ATOM 1468 C C . ALA A 1 201 ? -0.916 9.537 -0.500 1.00 90.81 201 ALA A C 1
ATOM 1470 O O . ALA A 1 201 ? 0.062 10.281 -0.439 1.00 90.81 201 ALA A O 1
ATOM 1471 N N . ARG A 1 202 ? -2.128 9.997 -0.805 1.00 90.81 202 ARG A N 1
ATOM 1472 C CA . ARG A 1 202 ? -2.399 11.428 -1.007 1.00 90.81 202 ARG A CA 1
ATOM 1473 C C . ARG A 1 202 ? -3.829 11.787 -0.638 1.00 90.81 202 ARG A C 1
ATOM 1475 O O . ARG A 1 202 ? -4.674 10.911 -0.467 1.00 90.81 202 ARG A O 1
ATOM 1482 N N . LYS A 1 203 ? -4.107 13.085 -0.572 1.00 90.50 203 LYS A N 1
ATOM 1483 C CA . LYS A 1 203 ? -5.440 13.622 -0.296 1.00 90.50 203 LYS A CA 1
ATOM 1484 C C . LYS A 1 203 ? -6.190 13.906 -1.601 1.00 90.50 203 LYS A C 1
ATOM 1486 O O . LYS A 1 203 ? -5.651 14.550 -2.494 1.00 90.50 203 LYS A O 1
ATOM 1491 N N . VAL A 1 204 ? -7.429 13.430 -1.707 1.00 86.81 204 VAL A N 1
ATOM 1492 C CA . VAL A 1 204 ? -8.356 13.684 -2.821 1.00 86.81 204 VAL A CA 1
ATOM 1493 C C . VAL A 1 204 ? -9.708 14.064 -2.229 1.00 86.81 204 VAL A C 1
ATOM 1495 O O . VAL A 1 204 ? -10.274 13.294 -1.456 1.00 86.81 204 VAL A O 1
ATOM 1498 N N . ASN A 1 205 ? -10.220 15.252 -2.564 1.00 85.00 205 ASN A N 1
ATOM 1499 C CA . ASN A 1 205 ? -11.509 15.768 -2.078 1.00 85.00 205 ASN A CA 1
ATOM 1500 C C . ASN A 1 205 ? -11.693 15.592 -0.556 1.00 85.00 205 ASN A C 1
ATOM 1502 O O . ASN A 1 205 ? -12.683 15.037 -0.087 1.00 85.00 205 ASN A O 1
ATOM 1506 N N . GLY A 1 206 ? -10.682 15.985 0.226 1.00 84.69 206 GLY A N 1
ATOM 1507 C CA . GLY A 1 206 ? -10.707 15.877 1.689 1.00 84.69 206 GLY A CA 1
ATOM 1508 C C . GLY A 1 206 ? -10.384 14.490 2.263 1.00 84.69 206 GLY A C 1
ATOM 1509 O O . GLY A 1 206 ? -10.066 14.407 3.445 1.00 84.69 206 GLY A O 1
ATOM 1510 N N . SER A 1 207 ? -10.385 13.427 1.454 1.00 86.69 207 SER A N 1
ATOM 1511 C CA . SER A 1 207 ? -10.143 12.045 1.896 1.00 86.69 207 SER A CA 1
ATOM 1512 C C . SER A 1 207 ? -8.727 11.572 1.568 1.00 86.69 207 SER A C 1
ATOM 1514 O O . SER A 1 207 ? -8.214 11.862 0.488 1.00 86.69 207 SER A O 1
ATOM 1516 N N . TYR A 1 208 ? -8.100 10.805 2.462 1.00 89.81 208 TYR A N 1
ATOM 1517 C CA . TYR A 1 208 ? -6.828 10.145 2.160 1.00 89.81 208 TYR A CA 1
ATOM 1518 C C . TYR A 1 208 ? -7.072 8.865 1.365 1.00 89.81 208 TYR A C 1
ATOM 1520 O O . TYR A 1 208 ? -7.949 8.065 1.690 1.00 89.81 208 TYR A O 1
ATOM 1528 N N . VAL A 1 209 ? -6.311 8.683 0.292 1.00 91.06 209 VAL A N 1
ATOM 1529 C CA . VAL A 1 209 ? -6.471 7.571 -0.644 1.00 91.06 209 VAL A CA 1
ATOM 1530 C C . VAL A 1 209 ? -5.117 6.983 -1.018 1.00 91.06 209 VAL A C 1
ATOM 1532 O O . VAL A 1 209 ? -4.104 7.685 -1.021 1.00 91.06 209 VAL A O 1
ATOM 1535 N N . VAL A 1 210 ? -5.122 5.710 -1.403 1.00 91.88 210 VAL A N 1
ATOM 1536 C CA . VAL A 1 210 ? -4.004 5.074 -2.104 1.00 91.88 210 VAL A CA 1
ATOM 1537 C C . VAL A 1 210 ? -4.242 5.196 -3.603 1.00 91.88 210 VAL A C 1
ATOM 1539 O O . VAL A 1 210 ? -5.288 4.778 -4.111 1.00 91.88 210 VAL A O 1
ATOM 1542 N N . ALA A 1 211 ? -3.284 5.774 -4.318 1.00 92.50 211 ALA A N 1
ATOM 1543 C CA . ALA A 1 211 ? -3.376 6.011 -5.754 1.00 92.50 211 ALA A CA 1
ATOM 1544 C C . ALA A 1 211 ? -2.000 5.891 -6.428 1.00 92.50 211 ALA A C 1
ATOM 1546 O O . ALA A 1 211 ? -0.985 6.134 -5.777 1.00 92.50 211 ALA A O 1
ATOM 1547 N N . PRO A 1 212 ? -1.942 5.580 -7.734 1.00 89.94 212 PRO A N 1
ATOM 1548 C CA . PRO A 1 212 ? -0.732 5.794 -8.519 1.00 89.94 212 PRO A CA 1
ATOM 1549 C C . PRO A 1 212 ? -0.336 7.277 -8.508 1.00 89.94 212 PRO A C 1
ATOM 1551 O O . PRO A 1 212 ? -1.197 8.163 -8.608 1.00 89.94 212 PRO A O 1
ATOM 1554 N N . LYS A 1 213 ? 0.966 7.550 -8.420 1.00 84.12 213 LYS A N 1
ATOM 1555 C CA . LYS A 1 213 ? 1.543 8.889 -8.558 1.00 84.12 213 LYS A CA 1
ATOM 1556 C C . LYS A 1 213 ? 1.071 9.488 -9.886 1.00 84.12 213 LYS A C 1
ATOM 1558 O O . LYS A 1 213 ? 1.053 8.811 -10.909 1.00 84.12 213 LYS A O 1
ATOM 1563 N N . ASN A 1 214 ? 0.643 10.748 -9.856 1.00 75.62 214 ASN A N 1
ATOM 1564 C CA . ASN A 1 214 ? 0.149 11.494 -11.022 1.00 75.62 214 ASN A CA 1
ATOM 1565 C C . ASN A 1 214 ? -1.108 10.920 -11.718 1.00 75.62 214 ASN A C 1
ATOM 1567 O O . ASN A 1 214 ? -1.425 11.331 -12.829 1.00 75.62 214 ASN A O 1
ATOM 1571 N N . SER A 1 215 ? -1.868 10.015 -11.088 1.00 80.62 215 SER A N 1
ATOM 1572 C CA . SER A 1 215 ? -3.178 9.594 -11.615 1.00 80.62 215 SER A CA 1
ATOM 1573 C C . SER A 1 215 ? -4.292 10.555 -11.185 1.00 80.62 215 SER A C 1
ATOM 1575 O O . SER A 1 215 ? -4.195 11.186 -10.136 1.00 80.62 215 SER A O 1
ATOM 1577 N N . SER A 1 216 ? -5.389 10.652 -11.937 1.00 77.56 216 SER A N 1
ATOM 1578 C CA . SER A 1 216 ? -6.653 11.249 -11.464 1.00 77.56 216 SER A CA 1
ATOM 1579 C C . SER A 1 216 ? -7.515 10.244 -10.688 1.00 77.56 216 SER A C 1
ATOM 1581 O O . SER A 1 216 ? -8.414 10.623 -9.942 1.00 77.56 216 SER A O 1
ATOM 1583 N N . THR A 1 217 ? -7.212 8.952 -10.820 1.00 81.38 217 THR A N 1
ATOM 1584 C CA . THR A 1 217 ? -7.946 7.858 -10.181 1.00 81.38 217 THR A CA 1
ATOM 1585 C C . THR A 1 217 ? -7.273 7.419 -8.882 1.00 81.38 217 THR A C 1
ATOM 1587 O O . THR A 1 217 ? -6.067 7.587 -8.697 1.00 81.38 217 THR A O 1
ATOM 1590 N N . PHE A 1 218 ? -8.056 6.860 -7.960 1.00 88.19 218 PHE A N 1
ATOM 1591 C CA . PHE A 1 218 ? -7.554 6.244 -6.734 1.00 88.19 218 PHE A CA 1
ATOM 1592 C C . PHE A 1 218 ? -8.087 4.822 -6.598 1.00 88.19 218 PHE A C 1
ATOM 1594 O O . PHE A 1 218 ? -9.152 4.495 -7.120 1.00 88.19 218 PHE A O 1
ATOM 1601 N N . ILE A 1 219 ? -7.351 3.983 -5.880 1.00 88.25 219 ILE A N 1
ATOM 1602 C CA . ILE A 1 219 ? -7.660 2.564 -5.711 1.00 88.25 219 ILE A CA 1
ATOM 1603 C C . ILE A 1 219 ? -8.638 2.393 -4.559 1.00 88.25 219 ILE A C 1
ATOM 1605 O O . ILE A 1 219 ? -9.761 1.928 -4.753 1.00 88.25 219 ILE A O 1
ATOM 1609 N N . ILE A 1 220 ? -8.220 2.843 -3.379 1.00 87.69 220 ILE A N 1
ATOM 1610 C CA . ILE A 1 220 ? -8.948 2.697 -2.126 1.00 87.69 220 ILE A CA 1
ATOM 1611 C C . ILE A 1 220 ? -8.841 3.981 -1.308 1.00 87.69 220 ILE A C 1
ATOM 1613 O O . ILE A 1 220 ? -7.799 4.637 -1.289 1.00 87.69 220 ILE A O 1
ATOM 1617 N N . THR A 1 221 ? -9.935 4.336 -0.644 1.00 86.38 221 THR A N 1
ATOM 1618 C CA . THR A 1 221 ? -9.959 5.384 0.376 1.00 86.38 221 THR A CA 1
ATOM 1619 C C . THR A 1 221 ? -9.577 4.774 1.716 1.00 86.38 221 THR A C 1
ATOM 1621 O O . THR A 1 221 ? -10.150 3.755 2.101 1.00 86.38 221 THR A O 1
ATOM 1624 N N . ALA A 1 222 ? -8.648 5.405 2.429 1.00 83.62 222 ALA A N 1
ATOM 1625 C CA . ALA A 1 222 ? -8.386 5.094 3.825 1.00 83.62 222 ALA A CA 1
ATOM 1626 C C . ALA A 1 222 ? -9.581 5.577 4.654 1.00 83.62 222 ALA A C 1
ATOM 1628 O O . ALA A 1 222 ? -9.731 6.762 4.943 1.00 83.62 222 ALA A O 1
ATOM 1629 N N . ASP A 1 223 ? -10.490 4.647 4.929 1.00 76.38 223 ASP A N 1
ATOM 1630 C CA . ASP A 1 223 ? -11.756 4.902 5.602 1.00 76.38 223 ASP A CA 1
ATOM 1631 C C . ASP A 1 223 ? -11.503 5.399 7.030 1.00 76.38 223 ASP A C 1
ATOM 1633 O O . ASP A 1 223 ? -10.824 4.736 7.809 1.00 76.38 223 ASP A O 1
ATOM 1637 N N . SER A 1 224 ? -12.032 6.573 7.379 1.00 76.06 224 SER A N 1
ATOM 1638 C CA . SER A 1 224 ? -11.779 7.184 8.687 1.00 76.06 224 SER A CA 1
ATOM 1639 C C . SER A 1 224 ? -12.409 6.435 9.857 1.00 76.06 224 SER A C 1
ATOM 1641 O O . SER A 1 224 ? -11.980 6.648 10.990 1.00 76.06 224 SER A O 1
ATOM 1643 N N . ALA A 1 225 ? -13.441 5.618 9.628 1.00 71.81 225 ALA A N 1
ATOM 1644 C CA . ALA A 1 225 ? -13.976 4.746 10.667 1.00 71.81 225 ALA A CA 1
ATOM 1645 C C . ALA A 1 225 ? -13.023 3.567 10.887 1.00 71.81 225 ALA A C 1
ATOM 1647 O O . ALA A 1 225 ? -12.645 3.293 12.020 1.00 71.81 225 ALA A O 1
ATOM 1648 N N . PHE A 1 226 ? -12.538 2.959 9.800 1.00 72.00 226 PHE A N 1
ATOM 1649 C CA . PHE A 1 226 ? -11.555 1.879 9.881 1.00 72.00 226 PHE A CA 1
ATOM 1650 C C . PHE A 1 226 ? -10.221 2.350 10.476 1.00 72.00 226 PHE A C 1
ATOM 1652 O O . PHE A 1 226 ? -9.686 1.706 11.365 1.00 72.00 226 PHE A O 1
ATOM 1659 N N . ALA A 1 227 ? -9.706 3.508 10.063 1.00 73.88 227 ALA A N 1
ATOM 1660 C CA . ALA A 1 227 ? -8.478 4.064 10.628 1.00 73.88 227 ALA A CA 1
ATOM 1661 C C . ALA A 1 227 ? -8.602 4.260 12.151 1.00 73.88 227 ALA A C 1
ATOM 1663 O O . ALA A 1 227 ? -7.715 3.853 12.898 1.00 73.88 227 ALA A O 1
ATOM 1664 N N . ARG A 1 228 ? -9.756 4.763 12.615 1.00 70.94 228 ARG A N 1
ATOM 1665 C CA . ARG A 1 228 ? -10.066 4.893 14.046 1.00 70.94 228 ARG A CA 1
ATOM 1666 C C . ARG A 1 228 ? -10.128 3.555 14.772 1.00 70.94 228 ARG A C 1
ATOM 1668 O O . ARG A 1 228 ? -9.609 3.471 15.876 1.00 70.94 228 ARG A O 1
ATOM 1675 N N . GLU A 1 229 ? -10.693 2.506 14.170 1.00 67.56 229 GLU A N 1
ATOM 1676 C CA . GLU A 1 229 ? -10.659 1.159 14.766 1.00 67.56 229 GLU A CA 1
ATOM 1677 C C . GLU A 1 229 ? -9.224 0.677 15.013 1.00 67.56 229 GLU A C 1
ATOM 1679 O O . GLU A 1 229 ? -8.974 -0.030 15.984 1.00 67.56 229 GLU A O 1
ATOM 1684 N N . TRP A 1 230 ? -8.275 1.103 14.183 1.00 69.44 230 TRP A N 1
ATOM 1685 C CA . TRP A 1 230 ? -6.858 0.748 14.277 1.00 69.44 230 TRP A CA 1
ATOM 1686 C C . TRP A 1 230 ? -6.014 1.743 15.090 1.00 69.44 230 TRP A C 1
ATOM 1688 O O . TRP A 1 230 ? -4.818 1.522 15.287 1.00 69.44 230 TRP A O 1
ATOM 1698 N N . GLY A 1 231 ? -6.620 2.823 15.599 1.00 64.81 231 GLY A N 1
ATOM 1699 C CA . GLY A 1 231 ? -5.905 3.894 16.300 1.00 64.81 231 GLY A CA 1
ATOM 1700 C C . GLY A 1 231 ? -4.952 4.671 15.387 1.00 64.81 231 GLY A C 1
ATOM 1701 O O . GLY A 1 231 ? -3.887 5.093 15.822 1.00 64.81 231 GLY A O 1
ATOM 1702 N N . LEU A 1 232 ? -5.304 4.807 14.108 1.00 74.88 232 LEU A N 1
ATOM 1703 C CA . LEU A 1 232 ? -4.525 5.496 13.082 1.00 74.88 232 LEU A CA 1
ATOM 1704 C C . LEU A 1 232 ? -5.320 6.678 12.517 1.00 74.88 232 LEU A C 1
ATOM 1706 O O . LEU A 1 232 ? -6.544 6.614 12.379 1.00 74.88 232 LEU A O 1
ATOM 1710 N N . SER A 1 233 ? -4.625 7.719 12.052 1.00 77.62 233 SER A N 1
ATOM 1711 C CA . SER A 1 233 ? -5.233 8.661 11.107 1.00 77.62 233 SER A CA 1
ATOM 1712 C C . SER A 1 233 ? -5.522 7.976 9.769 1.00 77.62 233 SER A C 1
ATOM 1714 O O . SER A 1 233 ? -4.782 7.078 9.350 1.00 77.62 233 SER A O 1
ATOM 1716 N N . PRO A 1 234 ? -6.507 8.479 9.000 1.00 83.06 234 PRO A N 1
ATOM 1717 C CA . PRO A 1 234 ? -6.682 8.105 7.597 1.00 83.06 234 PRO A CA 1
ATOM 1718 C C . PRO A 1 234 ? -5.397 8.271 6.773 1.00 83.06 234 PRO A C 1
ATOM 1720 O O . PRO A 1 234 ? -5.122 7.478 5.876 1.00 83.06 234 PRO A O 1
ATOM 1723 N N . GLU A 1 235 ? -4.582 9.281 7.092 1.00 85.50 235 GLU A N 1
ATOM 1724 C CA . GLU A 1 235 ? -3.277 9.480 6.462 1.00 85.50 235 GLU A CA 1
ATOM 1725 C C . GLU A 1 235 ? -2.309 8.329 6.753 1.00 85.50 235 GLU A C 1
ATOM 1727 O O . GLU A 1 235 ? -1.763 7.745 5.814 1.00 85.50 235 GLU A O 1
ATOM 1732 N N . LYS A 1 236 ? -2.109 7.982 8.033 1.00 78.44 236 LYS A N 1
ATOM 1733 C CA . LYS A 1 236 ? -1.232 6.872 8.438 1.00 78.44 236 LYS A CA 1
ATOM 1734 C C . LYS A 1 236 ? -1.696 5.552 7.836 1.00 78.44 236 LYS A C 1
ATOM 1736 O O . LYS A 1 236 ? -0.880 4.830 7.269 1.00 78.44 236 LYS A O 1
ATOM 1741 N N . LEU A 1 237 ? -3.002 5.283 7.861 1.00 82.62 237 LEU A N 1
ATOM 1742 C CA . LEU A 1 237 ? -3.582 4.103 7.225 1.00 82.62 237 LEU A CA 1
ATOM 1743 C C . LEU A 1 237 ? -3.274 4.066 5.717 1.00 82.62 237 LEU A C 1
ATOM 1745 O O . LEU A 1 237 ? -2.791 3.054 5.214 1.00 82.62 237 LEU A O 1
ATOM 1749 N N . ALA A 1 238 ? -3.500 5.163 4.985 1.00 85.56 238 ALA A N 1
ATOM 1750 C CA . ALA A 1 238 ? -3.184 5.223 3.555 1.00 85.56 238 ALA A CA 1
ATOM 1751 C C . ALA A 1 238 ? -1.690 4.973 3.289 1.00 85.56 238 ALA A C 1
ATOM 1753 O O . ALA A 1 238 ? -1.345 4.228 2.370 1.00 85.56 238 ALA A O 1
ATOM 1754 N N . ARG A 1 239 ? -0.805 5.562 4.104 1.00 84.31 239 ARG A N 1
ATOM 1755 C CA . ARG A 1 239 ? 0.651 5.378 4.003 1.00 84.31 239 ARG A CA 1
ATOM 1756 C C . ARG A 1 239 ? 1.072 3.933 4.267 1.00 84.31 239 ARG A C 1
ATOM 1758 O O . ARG A 1 239 ? 1.921 3.437 3.539 1.00 84.31 239 ARG A O 1
ATOM 1765 N N . GLN A 1 240 ? 0.457 3.243 5.229 1.00 83.06 240 GLN A N 1
ATOM 1766 C CA . GLN A 1 240 ? 0.732 1.830 5.529 1.00 83.06 240 GLN A CA 1
ATOM 1767 C C . GLN A 1 240 ? 0.155 0.861 4.485 1.00 83.06 240 GLN A C 1
ATOM 1769 O O . GLN A 1 240 ? 0.728 -0.201 4.234 1.00 83.06 240 GLN A O 1
ATOM 1774 N N . LEU A 1 241 ? -0.951 1.219 3.825 1.00 83.69 241 LEU A N 1
ATOM 1775 C CA . LEU A 1 241 ? -1.537 0.396 2.764 1.00 83.69 241 LEU A CA 1
ATOM 1776 C C . LEU A 1 241 ? -0.640 0.309 1.519 1.00 83.69 241 LEU A C 1
ATOM 1778 O O . LEU A 1 241 ? -0.621 -0.729 0.862 1.00 83.69 241 LEU A O 1
ATOM 1782 N N . VAL A 1 242 ? 0.129 1.356 1.197 1.00 87.56 242 VAL A N 1
ATOM 1783 C CA . VAL A 1 242 ? 1.049 1.369 0.042 1.00 87.56 242 VAL A CA 1
ATOM 1784 C C . VAL A 1 242 ? 2.074 0.221 0.090 1.00 87.56 242 VAL A C 1
ATOM 1786 O O . VAL A 1 242 ? 2.084 -0.591 -0.842 1.00 87.56 242 VAL A O 1
ATOM 1789 N N . PRO A 1 243 ? 2.926 0.090 1.130 1.00 82.50 243 PRO A N 1
ATOM 1790 C CA . PRO A 1 243 ? 3.893 -0.998 1.207 1.00 82.50 243 PRO A CA 1
ATOM 1791 C C . PRO A 1 243 ? 3.218 -2.367 1.343 1.00 82.50 243 PRO A C 1
ATOM 1793 O O . PRO A 1 243 ? 3.746 -3.320 0.773 1.00 82.50 243 PRO A O 1
ATOM 1796 N N . ARG A 1 244 ? 2.049 -2.477 2.001 1.00 82.31 244 ARG A N 1
ATOM 1797 C CA . ARG A 1 244 ? 1.280 -3.737 2.090 1.00 82.31 244 ARG A CA 1
ATOM 1798 C C . ARG A 1 244 ? 0.791 -4.213 0.715 1.00 82.31 244 ARG A C 1
ATOM 1800 O O . ARG A 1 244 ? 0.987 -5.374 0.366 1.00 82.31 244 ARG A O 1
ATOM 1807 N N . ILE A 1 245 ? 0.233 -3.317 -0.105 1.00 85.25 245 ILE A N 1
ATOM 1808 C CA . ILE A 1 245 ? -0.178 -3.644 -1.482 1.00 85.25 245 ILE A CA 1
ATOM 1809 C C . ILE A 1 245 ? 1.043 -4.036 -2.325 1.00 85.25 245 ILE A C 1
ATOM 1811 O O . ILE A 1 245 ? 0.978 -5.013 -3.069 1.00 85.25 245 ILE A O 1
ATOM 1815 N N . ARG A 1 246 ? 2.168 -3.318 -2.186 1.00 86.44 246 ARG A N 1
ATOM 1816 C CA . ARG A 1 246 ? 3.424 -3.653 -2.881 1.00 86.44 246 ARG A CA 1
ATOM 1817 C C . ARG A 1 246 ? 3.946 -5.041 -2.484 1.00 86.44 246 ARG A C 1
ATOM 1819 O O . ARG A 1 246 ? 4.253 -5.808 -3.384 1.00 86.44 246 ARG A O 1
ATOM 1826 N N . ALA A 1 247 ? 3.960 -5.394 -1.194 1.00 80.56 247 ALA A N 1
ATOM 1827 C CA . ALA A 1 247 ? 4.346 -6.734 -0.707 1.00 80.56 247 ALA A CA 1
ATOM 1828 C C . ALA A 1 247 ? 3.440 -7.841 -1.252 1.00 80.56 247 ALA A C 1
ATOM 1830 O O . ALA A 1 247 ? 3.897 -8.918 -1.619 1.00 80.56 247 ALA A O 1
ATOM 1831 N N . ALA A 1 248 ? 2.133 -7.587 -1.316 1.00 80.25 248 ALA A N 1
ATOM 1832 C CA . ALA A 1 248 ? 1.206 -8.580 -1.836 1.00 80.25 248 ALA A CA 1
ATOM 1833 C C . ALA A 1 248 ? 1.459 -8.877 -3.327 1.00 80.25 248 ALA A C 1
ATOM 1835 O O . ALA A 1 248 ? 1.289 -10.021 -3.749 1.00 80.25 248 ALA A O 1
ATOM 1836 N N . VAL A 1 249 ? 1.869 -7.866 -4.106 1.00 84.19 249 VAL A N 1
ATOM 1837 C CA . VAL A 1 249 ? 2.188 -7.994 -5.538 1.00 84.19 249 VAL A CA 1
ATOM 1838 C C . VAL A 1 249 ? 3.588 -8.566 -5.779 1.00 84.19 249 VAL A C 1
ATOM 1840 O O . VAL A 1 249 ? 3.720 -9.478 -6.594 1.00 84.19 249 VAL A O 1
ATOM 1843 N N . ASP A 1 250 ? 4.599 -8.057 -5.075 1.00 82.38 250 ASP A N 1
ATOM 1844 C CA . ASP A 1 250 ? 6.005 -8.470 -5.155 1.00 82.38 250 ASP A CA 1
ATOM 1845 C C . ASP A 1 250 ? 6.517 -8.873 -3.759 1.00 82.38 250 ASP A C 1
ATOM 1847 O O . ASP A 1 250 ? 7.102 -8.047 -3.047 1.00 82.38 250 ASP A O 1
ATOM 1851 N N . PRO A 1 251 ? 6.237 -10.115 -3.319 1.00 73.75 251 PRO A N 1
ATOM 1852 C CA . PRO A 1 251 ? 6.629 -10.577 -1.997 1.00 73.75 251 PRO A CA 1
ATOM 1853 C C . PRO A 1 251 ? 8.141 -10.782 -1.939 1.00 73.75 251 PRO A C 1
ATOM 1855 O O . PRO A 1 251 ? 8.726 -11.439 -2.806 1.00 73.75 251 PRO A O 1
ATOM 1858 N N . ASN A 1 252 ? 8.779 -10.312 -0.870 1.00 65.31 252 ASN A N 1
ATOM 1859 C CA . ASN A 1 252 ? 10.159 -10.713 -0.614 1.00 65.31 252 ASN A CA 1
ATOM 1860 C C . ASN A 1 252 ? 10.161 -12.217 -0.284 1.00 65.31 252 ASN A C 1
ATOM 1862 O O . ASN A 1 252 ? 9.284 -12.699 0.423 1.00 65.31 252 ASN A O 1
ATOM 1866 N N . GLY A 1 253 ? 11.132 -12.990 -0.785 1.00 48.38 253 GLY A N 1
ATOM 1867 C CA . GLY A 1 253 ? 11.175 -14.454 -0.586 1.00 48.38 253 GLY A CA 1
ATOM 1868 C C . GLY A 1 253 ? 11.200 -14.914 0.884 1.00 48.38 253 GLY A C 1
ATOM 1869 O O . GLY A 1 253 ? 11.000 -16.093 1.150 1.00 48.38 253 GLY A O 1
ATOM 1870 N N . VAL A 1 254 ? 11.412 -13.982 1.820 1.00 42.97 254 VAL A N 1
ATOM 1871 C CA . VAL A 1 254 ? 11.413 -14.178 3.280 1.00 42.97 254 VAL A CA 1
ATOM 1872 C C . VAL A 1 254 ? 10.086 -13.740 3.933 1.00 42.97 254 VAL A C 1
ATOM 1874 O O . VAL A 1 254 ? 9.852 -14.019 5.101 1.00 42.97 254 VAL A O 1
ATOM 1877 N N . GLU A 1 255 ? 9.149 -13.137 3.193 1.00 42.72 255 GLU A N 1
ATOM 1878 C CA . GLU A 1 255 ? 7.786 -12.817 3.659 1.00 42.72 255 GLU A CA 1
ATOM 1879 C C . GLU A 1 255 ? 6.882 -14.069 3.636 1.00 42.72 255 GLU A C 1
ATOM 1881 O O . GLU A 1 255 ? 5.745 -14.066 3.158 1.00 42.72 255 GLU A O 1
ATOM 1886 N N . SER A 1 256 ? 7.408 -15.178 4.158 1.00 32.12 256 SER A N 1
ATOM 1887 C CA . SER A 1 256 ? 6.596 -16.263 4.687 1.00 32.12 256 SER A CA 1
ATOM 1888 C C . SER A 1 256 ? 5.886 -15.727 5.927 1.00 32.12 256 SER A C 1
ATOM 1890 O O . SER A 1 256 ? 6.522 -15.307 6.893 1.00 32.12 256 SER A O 1
ATOM 1892 N N . PHE A 1 257 ? 4.556 -15.781 5.928 1.00 36.09 257 PHE A N 1
ATOM 1893 C CA . PHE A 1 257 ? 3.721 -15.479 7.095 1.00 36.09 257 P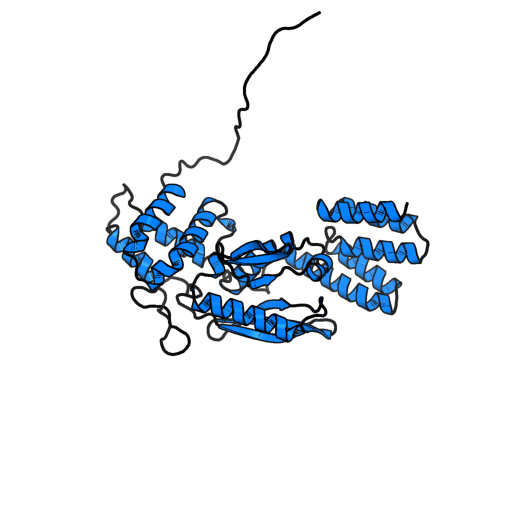HE A CA 1
ATOM 1894 C C . PHE A 1 257 ? 3.991 -16.433 8.288 1.00 36.09 257 PHE A C 1
ATOM 1896 O O . PHE A 1 257 ? 3.352 -16.311 9.323 1.00 36.09 257 PHE A O 1
ATOM 1903 N N . ALA A 1 258 ? 4.936 -17.375 8.160 1.00 26.91 258 ALA A N 1
ATOM 1904 C CA . ALA A 1 258 ? 5.270 -18.408 9.138 1.00 26.91 258 ALA A CA 1
ATOM 1905 C C . ALA A 1 258 ? 6.767 -18.428 9.528 1.00 26.91 258 ALA A C 1
ATOM 1907 O O . ALA A 1 258 ? 7.321 -19.490 9.792 1.00 26.91 258 ALA A O 1
ATOM 1908 N N . GLY A 1 259 ? 7.446 -17.275 9.535 1.00 27.64 259 GLY A N 1
ATOM 1909 C CA . GLY A 1 259 ? 8.841 -17.207 10.003 1.00 27.64 259 GLY A CA 1
ATOM 1910 C C . GLY A 1 259 ? 9.468 -15.816 10.122 1.00 27.64 259 GLY A C 1
ATOM 1911 O O . GLY A 1 259 ? 10.675 -15.718 10.326 1.00 27.64 259 GLY A O 1
ATOM 1912 N N . ARG A 1 260 ? 8.689 -14.735 9.984 1.00 36.81 260 ARG A N 1
ATOM 1913 C CA . ARG A 1 260 ? 9.178 -13.377 10.262 1.00 36.81 260 ARG A CA 1
ATOM 1914 C C . ARG A 1 260 ? 9.284 -13.146 11.770 1.00 36.81 260 ARG A C 1
ATOM 1916 O O . ARG A 1 260 ? 8.445 -13.640 12.522 1.00 36.81 260 ARG A O 1
ATOM 1923 N N . ALA A 1 261 ? 10.280 -12.365 12.192 1.00 36.81 261 ALA A N 1
ATOM 1924 C CA . ALA A 1 261 ? 10.243 -11.735 13.507 1.00 36.81 261 ALA A CA 1
ATOM 1925 C C . ALA A 1 261 ? 8.902 -10.998 13.640 1.00 36.81 261 ALA A C 1
ATOM 1927 O O . ALA A 1 261 ? 8.484 -10.333 12.689 1.00 36.81 261 ALA A O 1
ATOM 1928 N N . VAL A 1 262 ? 8.223 -11.173 14.776 1.00 40.00 262 VAL A N 1
ATOM 1929 C CA . VAL A 1 262 ? 6.970 -10.479 15.093 1.00 40.00 262 VAL A CA 1
ATOM 1930 C C . VAL A 1 262 ? 7.198 -8.985 14.862 1.00 40.00 262 VAL A C 1
ATOM 1932 O O . VAL A 1 262 ? 8.007 -8.364 15.547 1.00 40.00 262 VAL A O 1
ATOM 1935 N N . THR A 1 263 ? 6.559 -8.429 13.833 1.00 50.47 263 THR A N 1
ATOM 1936 C CA . THR A 1 263 ? 6.687 -7.002 13.523 1.00 50.47 263 THR A CA 1
ATOM 1937 C C . THR A 1 263 ? 5.751 -6.209 14.426 1.00 50.47 263 THR A C 1
ATOM 1939 O O . THR A 1 263 ? 4.732 -6.736 14.865 1.00 50.47 263 THR A O 1
ATOM 1942 N N . GLU A 1 264 ? 6.014 -4.922 14.658 1.00 55.00 264 GLU A N 1
ATOM 1943 C CA . GLU A 1 264 ? 5.062 -4.045 15.368 1.00 55.00 264 GLU A CA 1
ATOM 1944 C C . GLU A 1 264 ? 3.652 -4.079 14.742 1.00 55.00 264 GLU A C 1
ATOM 1946 O O . GLU A 1 264 ? 2.651 -3.939 15.438 1.00 55.00 264 GLU A O 1
ATOM 1951 N N . GLY A 1 265 ? 3.554 -4.344 13.432 1.00 56.69 265 GLY A N 1
ATOM 1952 C CA . GLY A 1 265 ? 2.281 -4.579 12.750 1.00 56.69 265 GLY A CA 1
ATOM 1953 C C . GLY A 1 265 ? 1.559 -5.849 13.208 1.00 56.69 265 GLY A C 1
ATOM 1954 O O . GLY A 1 265 ? 0.346 -5.820 13.354 1.00 56.69 265 GLY A O 1
ATOM 1955 N N . ASP A 1 266 ? 2.283 -6.933 13.484 1.00 57.03 266 ASP A N 1
ATOM 1956 C CA . ASP A 1 266 ? 1.712 -8.199 13.975 1.00 57.03 266 ASP A CA 1
ATOM 1957 C C . ASP A 1 266 ? 1.262 -8.087 15.439 1.00 57.03 266 ASP A C 1
ATOM 1959 O O . ASP A 1 266 ? 0.241 -8.653 15.842 1.00 57.03 266 ASP A O 1
ATOM 1963 N N . ILE A 1 267 ? 2.007 -7.302 16.221 1.00 68.88 267 ILE A N 1
ATOM 1964 C CA . ILE A 1 267 ? 1.657 -6.927 17.594 1.00 68.88 267 ILE A CA 1
ATOM 1965 C C . ILE A 1 267 ? 0.361 -6.105 17.595 1.00 68.88 267 ILE A C 1
ATOM 1967 O O . ILE A 1 267 ? -0.593 -6.449 18.298 1.00 68.88 267 ILE A O 1
ATOM 1971 N N . ARG A 1 268 ? 0.282 -5.075 16.739 1.00 77.44 268 ARG A N 1
ATOM 1972 C CA . ARG A 1 268 ? -0.921 -4.251 16.563 1.00 77.44 268 ARG A CA 1
ATOM 1973 C C . ARG A 1 268 ? -2.115 -5.079 16.099 1.00 77.44 268 ARG A C 1
ATOM 1975 O O . ARG A 1 268 ? -3.199 -4.903 16.645 1.00 77.44 268 ARG A O 1
ATOM 1982 N N . ASP A 1 269 ? -1.938 -5.971 15.124 1.00 67.62 269 ASP A N 1
ATOM 1983 C CA . ASP A 1 269 ? -3.001 -6.853 14.623 1.00 67.62 269 ASP A CA 1
ATOM 1984 C C . ASP A 1 269 ? -3.584 -7.711 15.773 1.00 67.62 269 ASP A C 1
ATOM 1986 O O . ASP A 1 269 ? -4.805 -7.794 15.933 1.00 67.62 269 ASP A O 1
ATOM 1990 N N . SER A 1 270 ? -2.723 -8.266 16.635 1.00 71.31 270 SER A N 1
ATOM 1991 C CA . SER A 1 270 ? -3.130 -9.063 17.807 1.00 71.31 270 SER A CA 1
ATOM 1992 C C . SER A 1 270 ? -3.873 -8.224 18.859 1.00 71.31 270 SER A C 1
ATOM 1994 O O . SER A 1 270 ? -4.931 -8.617 19.356 1.00 71.31 270 SER A O 1
ATOM 1996 N N . ALA A 1 271 ? -3.371 -7.023 19.162 1.00 80.38 271 ALA A N 1
ATOM 1997 C CA . ALA A 1 271 ? -4.029 -6.084 20.071 1.00 80.38 271 ALA A CA 1
ATOM 1998 C C . ALA A 1 271 ? -5.404 -5.625 19.544 1.00 80.38 271 ALA A C 1
ATOM 2000 O O . ALA A 1 271 ? -6.370 -5.488 20.300 1.00 80.38 271 ALA A O 1
ATOM 2001 N N . VAL A 1 272 ? -5.522 -5.424 18.229 1.00 75.62 272 VAL A N 1
ATOM 2002 C CA . VAL A 1 272 ? -6.777 -5.097 17.537 1.00 75.62 272 VAL A CA 1
ATOM 2003 C C . VAL A 1 272 ? -7.784 -6.240 17.665 1.00 75.62 272 VAL A C 1
ATOM 2005 O O . VAL A 1 272 ? -8.962 -5.966 17.909 1.00 75.62 272 VAL A O 1
ATOM 2008 N N . GLU A 1 273 ? -7.353 -7.497 17.542 1.00 75.50 273 GLU A N 1
ATOM 2009 C CA . GLU A 1 273 ? -8.220 -8.665 17.727 1.00 75.50 273 GLU A CA 1
ATOM 2010 C C . GLU A 1 273 ? -8.742 -8.770 19.165 1.00 75.50 273 GLU A C 1
ATOM 2012 O O . GLU A 1 273 ? -9.955 -8.866 19.367 1.00 75.50 273 GLU A O 1
ATOM 2017 N N . LEU A 1 274 ? -7.862 -8.662 20.165 1.00 79.81 274 LEU A N 1
ATOM 2018 C CA . LEU A 1 274 ? -8.246 -8.652 21.582 1.00 79.81 274 LEU A CA 1
ATOM 2019 C C . LEU A 1 274 ? -9.263 -7.545 21.875 1.00 79.81 274 LEU A C 1
ATOM 2021 O O . LEU A 1 274 ? -10.292 -7.776 22.513 1.00 79.81 274 LEU A O 1
ATOM 2025 N N . ARG A 1 275 ? -9.044 -6.350 21.321 1.00 88.44 275 ARG A N 1
ATOM 2026 C CA . ARG A 1 275 ? -9.987 -5.236 21.444 1.00 88.44 275 ARG A CA 1
ATOM 2027 C C . ARG A 1 275 ? -11.319 -5.521 20.738 1.00 88.44 275 ARG A C 1
ATOM 2029 O O . ARG A 1 275 ? -12.356 -5.204 21.310 1.00 88.44 275 ARG A O 1
ATOM 2036 N N . LEU A 1 276 ? -11.349 -6.150 19.556 1.00 76.88 276 LEU A N 1
ATOM 2037 C CA . LEU A 1 276 ? -12.604 -6.566 18.893 1.00 76.88 276 LEU A CA 1
ATOM 2038 C C . LEU A 1 276 ? -13.392 -7.585 19.724 1.00 76.88 276 LEU A C 1
ATOM 2040 O O . LEU A 1 276 ? -14.625 -7.511 19.798 1.00 76.88 276 LEU A O 1
ATOM 2044 N N . GLN A 1 277 ? -12.690 -8.543 20.329 1.00 77.12 277 GLN A N 1
ATOM 2045 C CA . GLN A 1 277 ? -13.291 -9.497 21.256 1.00 77.12 277 GLN A CA 1
ATOM 2046 C C . GLN A 1 277 ? -13.843 -8.760 22.484 1.00 77.12 277 GLN A C 1
ATOM 2048 O O . GLN A 1 277 ? -14.967 -9.037 22.899 1.00 77.12 277 GLN A O 1
ATOM 2053 N N . GLY A 1 278 ? -13.114 -7.763 22.998 1.00 83.31 278 GLY A N 1
ATOM 2054 C CA . GLY A 1 278 ? -13.555 -6.874 24.073 1.00 83.31 278 GLY A CA 1
ATOM 2055 C C . GLY A 1 278 ? -14.826 -6.094 23.731 1.00 83.31 278 GLY A C 1
ATOM 2056 O O . GLY A 1 278 ? -15.780 -6.127 24.506 1.00 83.31 278 GLY A O 1
ATOM 2057 N N . ASP A 1 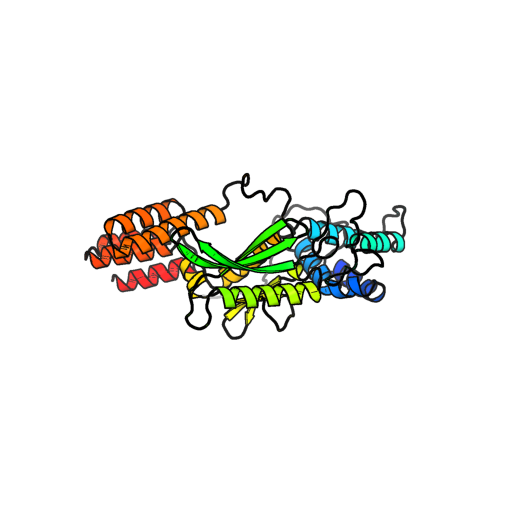279 ? -14.895 -5.478 22.545 1.00 80.06 279 ASP A N 1
ATOM 2058 C CA . ASP A 1 279 ? -16.088 -4.761 22.062 1.00 80.06 279 ASP A CA 1
ATOM 2059 C C . ASP A 1 279 ? -17.305 -5.705 21.995 1.00 80.06 279 ASP A C 1
ATOM 2061 O O . ASP A 1 279 ? -18.419 -5.334 22.364 1.00 80.06 279 ASP A O 1
ATOM 2065 N N . THR A 1 280 ? -17.091 -6.948 21.552 1.00 78.75 280 THR A N 1
ATOM 2066 C CA . THR A 1 280 ? -18.142 -7.977 21.481 1.00 78.75 280 THR A CA 1
ATOM 2067 C C . THR A 1 280 ? -18.585 -8.411 22.878 1.00 78.75 280 THR A C 1
ATOM 2069 O O . THR A 1 280 ? -19.781 -8.523 23.154 1.00 78.75 280 THR A O 1
ATOM 2072 N N . ALA A 1 281 ? -17.628 -8.619 23.783 1.00 81.81 281 ALA A N 1
ATOM 2073 C CA . ALA A 1 281 ? -17.894 -8.976 25.166 1.00 81.81 281 ALA A CA 1
ATOM 2074 C C . ALA A 1 281 ? -18.631 -7.853 25.905 1.00 81.81 281 ALA A C 1
ATOM 2076 O O . ALA A 1 281 ? -19.500 -8.153 26.715 1.00 81.81 281 ALA A O 1
ATOM 2077 N N . PHE A 1 282 ? -18.359 -6.582 25.596 1.00 84.75 282 PHE A N 1
ATOM 2078 C CA . PHE A 1 282 ? -18.932 -5.431 26.299 1.00 84.75 282 PHE A CA 1
ATOM 2079 C C . PHE A 1 282 ? -20.462 -5.401 26.263 1.00 84.75 282 PHE A C 1
ATOM 2081 O O . PHE A 1 282 ? -21.086 -5.045 27.259 1.00 84.75 282 PHE A O 1
ATOM 2088 N N . ALA A 1 283 ? -21.067 -5.865 25.166 1.00 79.00 283 ALA A N 1
ATOM 2089 C CA . ALA A 1 283 ? -22.520 -5.980 25.042 1.00 79.00 283 ALA A CA 1
ATOM 2090 C C . ALA A 1 283 ? -23.154 -6.944 26.065 1.00 79.00 283 ALA A C 1
ATOM 2092 O O . ALA A 1 283 ? -24.350 -6.859 26.327 1.00 79.00 283 ALA A O 1
ATOM 2093 N N . THR A 1 284 ? -22.370 -7.865 26.633 1.00 82.19 284 THR A N 1
ATOM 2094 C CA . THR A 1 284 ? -22.856 -8.923 27.537 1.00 82.19 284 THR A CA 1
ATOM 2095 C C . THR A 1 284 ? -22.197 -8.899 28.918 1.00 82.19 284 THR A C 1
ATOM 2097 O O . THR A 1 284 ? -22.797 -9.335 29.895 1.00 82.19 284 THR A O 1
ATOM 2100 N N . SER A 1 285 ? -20.967 -8.396 29.032 1.00 90.69 285 SER A N 1
ATOM 2101 C CA . SER A 1 285 ? -20.208 -8.320 30.277 1.00 90.69 285 SER A CA 1
ATOM 2102 C C . SER A 1 285 ? -19.107 -7.262 30.190 1.00 90.69 285 SER A C 1
ATOM 2104 O O . SER A 1 285 ? -18.077 -7.445 29.535 1.00 90.69 285 SER A O 1
ATOM 2106 N N . ALA A 1 286 ? -19.286 -6.173 30.941 1.00 88.38 286 ALA A N 1
ATOM 2107 C CA . ALA A 1 286 ? -18.285 -5.115 31.049 1.00 88.38 286 ALA A CA 1
ATOM 2108 C C . ALA A 1 286 ? -16.976 -5.586 31.712 1.00 88.38 286 ALA A C 1
ATOM 2110 O O . ALA A 1 286 ? -15.917 -5.055 31.405 1.00 88.38 286 ALA A O 1
ATOM 2111 N N . GLN A 1 287 ? -17.029 -6.586 32.598 1.00 90.50 287 GLN A N 1
ATOM 2112 C CA . GLN A 1 287 ? -15.840 -7.159 33.245 1.00 90.50 287 GLN A CA 1
ATOM 2113 C C . GLN A 1 287 ? -14.996 -7.985 32.264 1.00 90.50 287 GLN A C 1
ATOM 2115 O O . GLN A 1 287 ? -13.776 -7.853 32.239 1.00 90.50 287 GLN A O 1
ATOM 2120 N N . LYS A 1 288 ? -15.635 -8.794 31.405 1.00 87.81 288 LYS A N 1
ATOM 2121 C CA . LYS A 1 288 ? -14.918 -9.530 30.349 1.00 87.81 288 LYS A CA 1
ATOM 2122 C C . LYS A 1 288 ? -14.307 -8.582 29.318 1.00 87.81 288 LYS A C 1
ATOM 2124 O O . LYS A 1 288 ? -13.176 -8.794 28.895 1.00 87.81 288 LYS A O 1
ATOM 2129 N N . ALA A 1 289 ? -15.038 -7.531 28.945 1.00 88.00 289 ALA A N 1
ATOM 2130 C CA . ALA A 1 289 ? -14.530 -6.503 28.042 1.00 88.00 289 ALA A CA 1
ATOM 2131 C C . ALA A 1 289 ? -13.301 -5.788 28.613 1.00 88.00 289 ALA A C 1
ATOM 2133 O O . ALA A 1 289 ? -12.310 -5.627 27.910 1.00 88.00 289 ALA A O 1
ATOM 2134 N N . GLU A 1 290 ? -13.342 -5.415 29.894 1.00 93.81 290 GLU A N 1
ATOM 2135 C CA . GLU A 1 290 ? -12.209 -4.802 30.587 1.00 93.81 290 GLU A CA 1
ATOM 2136 C C . GLU A 1 290 ? -10.952 -5.679 30.541 1.00 93.81 290 GLU A C 1
ATOM 2138 O O . GLU A 1 290 ? -9.895 -5.191 30.150 1.00 93.81 290 GLU A O 1
ATOM 2143 N N . ALA A 1 291 ? -11.067 -6.973 30.861 1.00 94.00 291 ALA A N 1
ATOM 2144 C CA . ALA A 1 291 ? -9.933 -7.896 30.806 1.00 94.00 291 ALA A CA 1
ATOM 2145 C C . ALA A 1 291 ? -9.315 -7.975 29.397 1.00 94.00 291 ALA A C 1
ATOM 2147 O O . ALA A 1 291 ? -8.097 -7.921 29.249 1.00 94.00 291 ALA A O 1
ATOM 2148 N N . LEU A 1 292 ? -10.153 -8.036 28.357 1.00 89.94 292 LEU A N 1
ATOM 2149 C CA . LEU A 1 292 ? -9.705 -8.084 26.962 1.00 89.94 292 LEU A CA 1
ATOM 2150 C C . LEU A 1 292 ? -9.045 -6.773 26.509 1.00 89.94 292 LEU A C 1
ATOM 2152 O O . LEU A 1 292 ? -8.061 -6.803 25.774 1.00 89.94 292 LEU A O 1
ATOM 2156 N N . TYR A 1 293 ? -9.531 -5.616 26.969 1.00 92.50 293 TYR A N 1
ATOM 2157 C CA . TYR A 1 293 ? -8.880 -4.335 26.679 1.00 92.50 293 TYR A CA 1
ATOM 2158 C C . TYR A 1 293 ? -7.540 -4.180 27.401 1.00 92.50 293 TYR A C 1
ATOM 2160 O O . TYR A 1 293 ? -6.605 -3.645 26.812 1.00 92.50 293 TYR A O 1
ATOM 2168 N N . LEU A 1 294 ? -7.417 -4.662 28.641 1.00 94.75 294 LEU A N 1
ATOM 2169 C CA . LEU A 1 294 ? -6.137 -4.674 29.354 1.00 94.75 294 LEU A CA 1
ATOM 2170 C C . LEU A 1 294 ? -5.112 -5.566 28.641 1.00 94.75 294 LEU A C 1
ATOM 2172 O O . LEU A 1 294 ? -3.982 -5.131 28.436 1.00 94.75 294 LEU A O 1
ATOM 2176 N N . GLN A 1 295 ? -5.525 -6.748 28.174 1.00 90.88 295 GLN A N 1
ATOM 2177 C CA . GLN A 1 295 ? -4.677 -7.619 27.349 1.00 90.88 295 GLN A CA 1
ATOM 2178 C C . GLN A 1 295 ? -4.285 -6.952 26.023 1.00 90.88 295 GLN A C 1
ATOM 2180 O O . GLN A 1 295 ? -3.149 -7.085 25.580 1.00 90.88 295 GLN A O 1
ATOM 2185 N N . ALA A 1 296 ? -5.191 -6.197 25.391 1.00 87.00 296 ALA A N 1
ATOM 2186 C CA . ALA A 1 296 ? -4.871 -5.447 24.176 1.00 87.00 296 ALA A CA 1
ATOM 2187 C C . ALA A 1 296 ? -3.809 -4.356 24.418 1.00 87.00 296 ALA A C 1
ATOM 2189 O O . ALA A 1 296 ? -2.965 -4.138 23.556 1.00 87.00 296 ALA A O 1
ATOM 2190 N N . ILE A 1 297 ? -3.836 -3.692 25.580 1.00 92.31 297 ILE A N 1
ATOM 2191 C CA . ILE A 1 297 ? -2.816 -2.706 25.987 1.00 92.31 297 ILE A CA 1
ATOM 2192 C C . ILE A 1 297 ? -1.478 -3.380 26.276 1.00 92.31 297 ILE A C 1
ATOM 2194 O O . ILE A 1 297 ? -0.434 -2.844 25.925 1.00 92.31 297 ILE A O 1
ATOM 2198 N N . GLU A 1 298 ? -1.503 -4.535 26.936 1.00 90.38 298 GLU A N 1
ATOM 2199 C CA . GLU A 1 298 ? -0.294 -5.312 27.210 1.00 90.38 298 GLU A CA 1
ATOM 2200 C C . GLU A 1 298 ? 0.357 -5.804 25.915 1.00 90.38 298 GLU A C 1
ATOM 2202 O O . GLU A 1 298 ? 1.576 -5.736 25.779 1.00 90.38 298 GLU A O 1
ATOM 2207 N N . ALA A 1 299 ? -0.458 -6.227 24.943 1.00 82.38 299 ALA A N 1
ATOM 2208 C CA . ALA A 1 299 ? 0.011 -6.575 23.612 1.00 82.38 299 ALA A CA 1
ATOM 2209 C C . ALA A 1 299 ? 0.600 -5.352 22.890 1.00 82.38 299 ALA A C 1
ATOM 2211 O O . ALA A 1 299 ? 1.718 -5.432 22.399 1.00 82.38 299 ALA A O 1
ATOM 2212 N N . ASP A 1 300 ? -0.108 -4.218 22.847 1.00 84.69 300 ASP A N 1
ATOM 2213 C CA . ASP A 1 300 ? 0.380 -2.991 22.211 1.00 84.69 300 ASP A CA 1
ATOM 2214 C C . ASP A 1 300 ? 0.076 -1.737 23.041 1.00 84.69 300 ASP A C 1
ATOM 2216 O O . ASP A 1 300 ? -1.003 -1.137 22.960 1.00 84.69 300 ASP A O 1
ATOM 2220 N N . GLY A 1 301 ? 1.081 -1.284 23.794 1.00 85.69 301 GLY A N 1
ATOM 2221 C CA . GLY A 1 301 ? 0.971 -0.104 24.650 1.00 85.69 301 GLY A CA 1
ATOM 2222 C C . GLY A 1 301 ? 0.742 1.206 23.890 1.00 85.69 301 GLY A C 1
ATOM 2223 O O . GLY A 1 301 ? 0.222 2.158 24.474 1.00 85.69 301 GLY A O 1
ATOM 2224 N N . GLY A 1 302 ? 1.069 1.257 22.595 1.00 86.00 302 GLY A N 1
ATOM 2225 C CA . GLY A 1 302 ? 0.821 2.402 21.721 1.00 86.00 302 GLY A CA 1
ATOM 2226 C C . GLY A 1 302 ? -0.560 2.375 21.061 1.00 86.00 302 GLY A C 1
ATOM 2227 O O . GLY A 1 302 ? -0.853 3.214 20.200 1.00 86.00 302 GLY A O 1
ATOM 2228 N N . TYR A 1 303 ? -1.413 1.397 21.377 1.00 86.75 303 TYR A N 1
ATOM 2229 C CA . TYR A 1 303 ? -2.764 1.312 20.838 1.00 86.75 303 TYR A CA 1
ATOM 2230 C C . TYR A 1 303 ? -3.749 2.108 21.691 1.00 86.75 303 TYR A C 1
ATOM 2232 O O . TYR A 1 303 ? -4.187 1.687 22.754 1.00 86.75 303 TYR A O 1
ATOM 2240 N N . VAL A 1 304 ? -4.122 3.286 21.187 1.00 88.81 304 VAL A N 1
ATOM 2241 C CA . VAL A 1 304 ? -4.934 4.291 21.899 1.00 88.81 304 VAL A CA 1
ATOM 2242 C C . VAL A 1 304 ? -6.341 3.790 22.256 1.00 88.81 304 VAL A C 1
ATOM 2244 O O . VAL A 1 304 ? -6.877 4.121 23.313 1.00 88.81 304 VAL A O 1
ATOM 2247 N N . VAL A 1 305 ? -6.968 3.001 21.377 1.00 89.56 305 VAL A N 1
ATOM 2248 C CA . VAL A 1 305 ? -8.406 2.680 21.459 1.00 89.56 305 VAL A CA 1
ATOM 2249 C C . VAL A 1 305 ? -8.781 1.905 22.735 1.00 89.56 305 VAL A C 1
ATOM 2251 O O . VAL A 1 305 ? -9.751 2.306 23.384 1.00 89.56 305 VAL A O 1
ATOM 2254 N N . PRO A 1 306 ? -8.049 0.852 23.155 1.00 92.50 306 PRO A N 1
ATOM 2255 C CA . PRO A 1 306 ? -8.277 0.186 24.437 1.00 92.50 306 PRO A CA 1
ATOM 2256 C C . PRO A 1 306 ? -8.308 1.120 25.655 1.00 92.50 306 PRO A C 1
ATOM 2258 O O . PRO A 1 306 ? -9.196 0.976 26.494 1.00 92.50 306 PRO A O 1
ATOM 2261 N N . TYR A 1 307 ? -7.415 2.115 25.737 1.00 94.56 307 TYR A N 1
ATOM 2262 C CA . TYR A 1 307 ? -7.405 3.083 26.845 1.00 94.56 307 TYR A CA 1
ATOM 2263 C C . TYR A 1 307 ? -8.693 3.910 26.885 1.00 94.56 307 TYR A C 1
ATOM 2265 O O . TYR A 1 307 ? -9.286 4.095 27.948 1.00 94.56 307 TYR A O 1
ATOM 2273 N N . LEU A 1 308 ? -9.167 4.364 25.718 1.00 92.06 308 LEU A N 1
ATOM 2274 C CA . LEU A 1 308 ? -10.429 5.098 25.603 1.00 92.06 308 LEU A CA 1
ATOM 2275 C C . LEU A 1 308 ? -11.628 4.233 26.022 1.00 92.06 308 LEU A C 1
ATOM 2277 O O . LEU A 1 308 ? -12.512 4.718 26.729 1.00 92.06 308 LEU A O 1
ATOM 2281 N N . ARG A 1 309 ? -11.647 2.952 25.624 1.00 92.19 309 ARG A N 1
ATOM 2282 C CA . ARG A 1 309 ? -12.706 1.998 25.994 1.00 92.19 309 ARG A CA 1
ATOM 2283 C C . ARG A 1 309 ? -12.714 1.680 27.486 1.00 92.19 309 ARG A C 1
ATOM 2285 O O . ARG A 1 309 ? -13.784 1.650 28.087 1.00 92.19 309 ARG A O 1
ATOM 2292 N N . LEU A 1 310 ? -11.546 1.488 28.096 1.00 94.81 310 LEU A N 1
ATOM 2293 C CA . LEU A 1 310 ? -11.433 1.286 29.542 1.00 94.81 310 LEU A CA 1
ATOM 2294 C C . LEU A 1 310 ? -11.906 2.511 30.321 1.00 94.81 310 LEU A C 1
ATOM 2296 O O . LEU A 1 310 ? -12.660 2.368 31.281 1.00 94.81 310 LEU A O 1
ATOM 2300 N N . ALA A 1 311 ? -11.545 3.715 29.872 1.00 93.62 311 ALA A N 1
ATOM 2301 C CA . ALA A 1 311 ? -12.032 4.943 30.488 1.00 93.62 311 ALA A CA 1
ATOM 2302 C C . ALA A 1 311 ? -13.569 5.026 30.457 1.00 93.62 311 ALA A C 1
ATOM 2304 O O . ALA A 1 311 ? -14.175 5.385 31.463 1.00 93.62 311 ALA A O 1
ATOM 2305 N N . ASP A 1 312 ? -14.211 4.635 29.348 1.00 92.44 312 ASP A N 1
ATOM 2306 C CA . ASP A 1 312 ? -15.678 4.565 29.257 1.00 92.44 312 ASP A CA 1
ATOM 2307 C C . ASP A 1 312 ? -16.282 3.579 30.270 1.00 92.44 312 ASP A C 1
ATOM 2309 O O . ASP A 1 312 ? -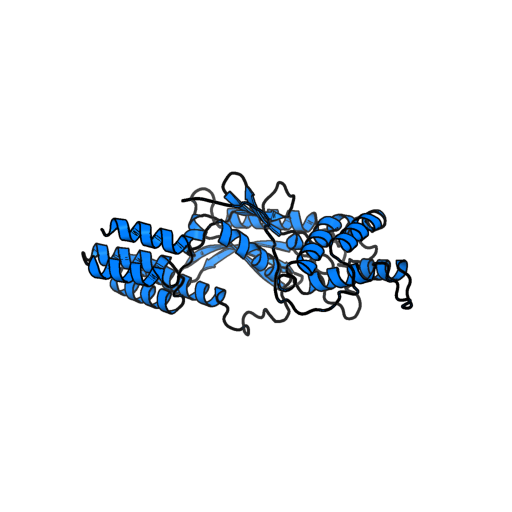17.276 3.902 30.926 1.00 92.44 312 ASP A O 1
ATOM 2313 N N . ILE A 1 313 ? -15.664 2.405 30.454 1.00 92.81 313 ILE A N 1
ATOM 2314 C CA . ILE A 1 313 ? -16.090 1.418 31.459 1.00 92.81 313 ILE A CA 1
ATOM 2315 C C . ILE A 1 313 ? -15.988 1.996 32.875 1.00 92.81 313 ILE A C 1
ATOM 2317 O O . ILE A 1 313 ? -16.937 1.884 33.654 1.00 92.81 313 ILE A O 1
ATOM 2321 N N . TYR A 1 314 ? -14.862 2.624 33.218 1.00 94.12 314 TYR A N 1
ATOM 2322 C CA . TYR A 1 314 ? -14.647 3.186 34.554 1.00 94.12 314 TYR A CA 1
ATOM 2323 C C . TYR A 1 314 ? -15.591 4.348 34.853 1.00 94.12 314 TYR A C 1
ATOM 2325 O O . TYR A 1 314 ? -16.183 4.404 35.933 1.00 94.12 314 TYR A O 1
ATOM 2333 N N . LEU A 1 315 ? -15.846 5.210 33.868 1.00 91.19 315 LEU A N 1
ATOM 2334 C CA . LEU A 1 315 ? -16.843 6.272 33.988 1.00 91.19 315 LEU A CA 1
ATOM 2335 C C . LEU A 1 315 ? -18.256 5.723 34.197 1.00 91.19 315 LEU A C 1
ATOM 2337 O O . LEU A 1 315 ? -18.984 6.244 35.042 1.00 91.19 315 LEU A O 1
ATOM 2341 N N . ALA A 1 316 ? -18.637 4.654 33.491 1.00 88.94 316 ALA A N 1
ATOM 2342 C CA . ALA A 1 316 ? -19.933 4.003 33.690 1.00 88.94 316 ALA A CA 1
ATOM 2343 C C . ALA A 1 316 ? -20.084 3.424 35.111 1.00 88.94 316 ALA A C 1
ATOM 2345 O O . ALA A 1 316 ? -21.183 3.418 35.664 1.00 88.94 316 ALA A O 1
ATOM 2346 N N . ARG A 1 317 ? -18.975 3.008 35.737 1.00 91.69 317 ARG A N 1
ATOM 2347 C CA . ARG A 1 317 ? -18.914 2.577 37.146 1.00 91.69 317 ARG A CA 1
ATOM 2348 C C . ARG A 1 317 ? -18.778 3.732 38.144 1.00 91.69 317 ARG A C 1
ATOM 2350 O O . ARG A 1 317 ? -18.679 3.483 39.340 1.00 91.69 317 ARG A O 1
ATOM 2357 N N . LYS A 1 318 ? -18.799 4.984 37.673 1.00 92.69 318 LYS A N 1
ATOM 2358 C CA . LYS A 1 318 ? -18.561 6.212 38.455 1.00 92.69 318 LYS A CA 1
ATOM 2359 C C . LYS A 1 318 ? -17.161 6.301 39.080 1.00 92.69 318 LYS A C 1
ATOM 2361 O O . LYS A 1 318 ? -16.935 7.144 39.945 1.00 92.69 318 LYS A O 1
ATOM 2366 N N . ASP A 1 319 ? -16.208 5.506 38.603 1.00 93.75 319 ASP A N 1
ATOM 2367 C CA . ASP A 1 319 ? -14.817 5.553 39.042 1.00 93.75 319 ASP A CA 1
ATOM 2368 C C . ASP A 1 319 ? -14.007 6.518 38.164 1.00 93.75 319 ASP A C 1
ATOM 2370 O O . ASP A 1 319 ? -13.324 6.146 37.204 1.00 93.75 319 ASP A O 1
ATOM 2374 N N . LYS A 1 320 ? -14.113 7.814 38.479 1.00 92.94 320 LYS A N 1
ATOM 2375 C CA . LYS A 1 320 ? -13.361 8.859 37.769 1.00 92.94 320 LYS A CA 1
ATOM 2376 C C . LYS A 1 320 ? -11.849 8.744 37.984 1.00 92.94 320 LYS A C 1
ATOM 2378 O O . LYS A 1 320 ? -11.092 9.167 37.112 1.00 92.94 320 LYS A O 1
ATOM 2383 N N . ALA A 1 321 ? -11.406 8.209 39.123 1.00 94.25 321 ALA A N 1
ATOM 2384 C CA . ALA A 1 321 ? -9.987 8.093 39.441 1.00 94.25 321 ALA A CA 1
ATOM 2385 C C . ALA A 1 321 ? -9.319 7.044 38.541 1.00 94.25 321 ALA A C 1
ATOM 2387 O O . ALA A 1 321 ? -8.314 7.351 37.896 1.00 94.25 321 ALA A O 1
ATOM 2388 N N . ALA A 1 322 ? -9.933 5.865 38.401 1.00 93.12 322 ALA A N 1
ATOM 2389 C CA . ALA A 1 322 ? -9.466 4.833 37.477 1.00 93.12 322 ALA A CA 1
ATOM 2390 C C . ALA A 1 322 ? -9.522 5.306 36.015 1.00 93.12 322 ALA A C 1
ATOM 2392 O O . ALA A 1 322 ? -8.567 5.103 35.263 1.00 93.12 322 ALA A O 1
ATOM 2393 N N . ALA A 1 323 ? -10.587 6.020 35.622 1.00 93.69 323 ALA A N 1
ATOM 2394 C CA . ALA A 1 323 ? -10.698 6.610 34.287 1.00 93.69 323 ALA A CA 1
ATOM 2395 C C . ALA A 1 323 ? -9.560 7.601 33.976 1.00 93.69 323 ALA A C 1
ATOM 2397 O O . ALA A 1 323 ? -9.015 7.581 32.876 1.00 93.69 323 ALA A O 1
ATOM 2398 N N . ARG A 1 324 ? -9.166 8.457 34.930 1.00 94.38 324 ARG A N 1
ATOM 2399 C CA . ARG A 1 324 ? -8.019 9.367 34.748 1.00 94.38 324 ARG A CA 1
ATOM 2400 C C . ARG A 1 324 ? -6.701 8.609 34.692 1.00 94.38 324 ARG A C 1
ATOM 2402 O O . ARG A 1 324 ? -5.901 8.868 33.801 1.00 94.38 324 ARG A O 1
ATOM 2409 N N . SER A 1 325 ? -6.502 7.659 35.604 1.00 95.06 325 SER A N 1
ATOM 2410 C CA . SER A 1 325 ? -5.270 6.872 35.683 1.00 95.06 325 SER A CA 1
ATOM 2411 C C . SER A 1 325 ? -4.984 6.121 34.379 1.00 95.06 325 SER A C 1
ATOM 2413 O O . SER A 1 325 ? -3.868 6.200 33.866 1.00 95.06 325 SER A O 1
ATOM 2415 N N . ILE A 1 326 ? -5.991 5.466 33.787 1.00 95.19 326 ILE A N 1
ATOM 2416 C CA . ILE A 1 326 ? -5.791 4.708 32.545 1.00 95.19 326 ILE A CA 1
ATOM 2417 C C . ILE A 1 326 ? -5.507 5.621 31.342 1.00 95.19 326 ILE A C 1
ATOM 2419 O O . ILE A 1 326 ? -4.688 5.277 30.494 1.00 95.19 326 ILE A O 1
ATOM 2423 N N . LEU A 1 327 ? -6.133 6.802 31.278 1.00 94.50 327 LEU A N 1
ATOM 2424 C CA . LEU A 1 327 ? -5.894 7.777 30.210 1.00 94.50 327 LEU A CA 1
ATOM 2425 C C . LEU A 1 327 ? -4.508 8.428 30.317 1.00 94.50 327 LEU A C 1
ATOM 2427 O O . LEU A 1 327 ? -3.857 8.604 29.290 1.00 94.50 327 LEU A O 1
ATOM 2431 N N . GLU A 1 328 ? -4.043 8.753 31.530 1.00 93.62 328 GLU A N 1
ATOM 2432 C CA . GLU A 1 328 ? -2.677 9.256 31.741 1.00 93.62 328 GLU A CA 1
ATOM 2433 C C . GLU A 1 328 ? -1.636 8.202 31.366 1.00 93.62 328 GLU A C 1
ATOM 2435 O O . GLU A 1 328 ? -0.720 8.506 30.604 1.00 93.62 328 GLU A O 1
ATOM 2440 N N . LYS A 1 329 ? -1.836 6.943 31.784 1.00 92.69 329 LYS A N 1
ATOM 2441 C CA . LYS A 1 329 ? -0.962 5.826 31.395 1.00 92.69 329 LYS A CA 1
ATOM 2442 C C . LYS A 1 329 ? -0.826 5.711 29.873 1.00 92.69 329 LYS A C 1
ATOM 2444 O O . LYS A 1 329 ? 0.271 5.515 29.360 1.00 92.69 329 LYS A O 1
ATOM 2449 N N . GLY A 1 330 ? -1.923 5.879 29.133 1.00 88.12 330 GLY A N 1
ATOM 2450 C CA . GLY A 1 330 ? -1.897 5.808 27.672 1.00 88.12 330 GLY A CA 1
ATOM 2451 C C . GLY A 1 330 ? -1.047 6.893 27.000 1.00 88.12 330 GLY A C 1
ATOM 2452 O O . GLY A 1 330 ? -0.554 6.674 25.898 1.00 88.12 330 GLY A O 1
ATOM 2453 N N . LYS A 1 331 ? -0.829 8.057 27.629 1.00 89.38 331 LYS A N 1
ATOM 2454 C CA . LYS A 1 331 ? -0.103 9.183 27.006 1.00 89.38 331 LYS A CA 1
ATOM 2455 C C . LYS A 1 331 ? 1.400 8.935 26.854 1.00 89.38 331 LYS A C 1
ATOM 2457 O O . LYS A 1 331 ? 2.027 9.575 26.001 1.00 89.38 331 LYS A O 1
ATOM 2462 N N . GLU A 1 332 ? 1.959 8.031 27.655 1.00 83.25 332 GLU A N 1
ATOM 2463 C CA . GLU A 1 332 ? 3.392 7.719 27.691 1.00 83.25 332 GLU A CA 1
ATOM 2464 C C . GLU A 1 332 ? 3.855 6.939 26.449 1.00 83.25 332 GLU A C 1
ATOM 2466 O O . GLU A 1 332 ? 4.987 7.120 26.008 1.00 83.25 332 GLU A O 1
ATOM 2471 N N . GLY A 1 333 ? 2.972 6.136 25.839 1.00 76.25 333 GLY A N 1
ATOM 2472 C CA . GLY A 1 333 ? 3.320 5.206 24.753 1.00 76.25 333 GLY A CA 1
ATOM 2473 C C . GLY A 1 333 ? 2.729 5.512 23.372 1.00 76.25 333 GLY A C 1
ATOM 2474 O O . GLY A 1 333 ? 2.988 4.767 22.430 1.00 76.25 333 GLY A O 1
ATOM 2475 N N . VAL A 1 334 ? 1.923 6.570 23.222 1.00 84.56 334 VAL A N 1
ATOM 2476 C CA . VAL A 1 334 ? 1.190 6.864 21.973 1.00 84.56 334 VAL A CA 1
ATOM 2477 C C . VAL A 1 334 ? 1.780 8.041 21.197 1.00 84.56 334 VAL A C 1
ATOM 2479 O O . VAL A 1 334 ? 2.416 8.938 21.755 1.00 84.56 334 VAL A O 1
ATOM 2482 N N . ASP A 1 335 ? 1.522 8.066 19.889 1.00 79.50 335 ASP A N 1
ATOM 2483 C CA . ASP A 1 335 ? 1.935 9.168 19.023 1.00 79.50 335 ASP A CA 1
ATOM 2484 C C . ASP A 1 335 ? 1.177 10.485 19.305 1.00 79.50 335 ASP A C 1
ATOM 2486 O O . ASP A 1 335 ? 0.218 10.535 20.076 1.00 79.50 335 ASP A O 1
ATOM 2490 N N . ALA A 1 336 ? 1.601 11.584 18.669 1.00 82.50 336 ALA A N 1
ATOM 2491 C CA . ALA A 1 336 ? 1.050 12.920 18.919 1.00 82.50 336 ALA A CA 1
ATOM 2492 C C . ALA A 1 336 ? -0.463 13.043 18.656 1.00 82.50 336 ALA A C 1
ATOM 2494 O O . ALA A 1 336 ? -1.128 13.878 19.267 1.00 82.50 336 ALA A O 1
ATOM 2495 N N . GLU A 1 337 ? -1.011 12.246 17.740 1.00 79.19 337 GLU A N 1
ATOM 2496 C CA . GLU A 1 337 ? -2.442 12.244 17.441 1.00 79.19 337 GLU A CA 1
ATOM 2497 C C . GLU A 1 337 ? -3.202 11.460 18.512 1.00 79.19 337 GLU A C 1
ATOM 2499 O O . GLU A 1 337 ? -4.154 11.981 19.091 1.00 79.19 337 GLU A O 1
ATOM 2504 N N . GLY A 1 338 ? -2.702 10.273 18.865 1.00 83.06 338 GLY A N 1
ATOM 2505 C CA . GLY A 1 338 ? -3.219 9.485 19.981 1.00 83.06 338 GLY A CA 1
ATOM 2506 C C . GLY A 1 338 ? -3.203 10.244 21.306 1.00 83.06 338 GLY A C 1
ATOM 2507 O O . GLY A 1 338 ? -4.182 10.227 22.050 1.00 83.06 338 GLY A O 1
ATOM 2508 N N . ARG A 1 339 ? -2.128 10.992 21.577 1.00 89.50 339 ARG A N 1
ATOM 2509 C CA . ARG A 1 339 ? -1.997 11.819 22.781 1.00 89.50 339 ARG A CA 1
ATOM 2510 C C . ARG A 1 339 ? -3.076 12.897 22.847 1.00 89.50 339 ARG A C 1
ATOM 2512 O O . ARG A 1 339 ? -3.692 13.064 23.895 1.00 89.50 339 ARG A O 1
ATOM 2519 N N . ARG A 1 340 ? -3.358 13.570 21.725 1.00 88.25 340 ARG A N 1
ATOM 2520 C CA . ARG A 1 340 ? -4.443 14.562 21.639 1.00 88.25 340 ARG A CA 1
ATOM 2521 C C . ARG A 1 340 ? -5.810 13.939 21.908 1.00 88.25 340 ARG A C 1
ATOM 2523 O O . ARG A 1 340 ? -6.631 14.560 22.578 1.00 88.25 340 ARG A O 1
ATOM 2530 N N . GLU A 1 341 ? -6.069 12.729 21.408 1.00 88.25 341 GLU A N 1
ATOM 2531 C CA . GLU A 1 341 ? -7.330 12.027 21.685 1.00 88.25 341 GLU A CA 1
ATOM 2532 C C . GLU A 1 341 ? -7.483 11.681 23.174 1.00 88.25 341 GLU A C 1
ATOM 2534 O O . GLU A 1 341 ? -8.547 11.920 23.754 1.00 88.25 341 GLU A O 1
ATOM 2539 N N . LEU A 1 342 ? -6.419 11.176 23.809 1.00 91.62 342 LEU A N 1
ATOM 2540 C CA . LEU A 1 342 ? -6.410 10.875 25.243 1.00 91.62 342 LEU A CA 1
ATOM 2541 C C . LEU A 1 342 ? -6.589 12.138 26.093 1.00 91.62 342 LEU A C 1
ATOM 2543 O O . LEU A 1 342 ? -7.407 12.138 27.011 1.00 91.62 342 LEU A O 1
ATOM 2547 N N . GLU A 1 343 ? -5.901 13.232 25.764 1.00 92.25 343 GLU A N 1
ATOM 2548 C CA . GLU A 1 343 ? -6.041 14.527 26.445 1.00 92.25 343 GLU A CA 1
ATOM 2549 C C . GLU A 1 343 ? -7.459 15.092 26.317 1.00 92.25 343 GLU A C 1
ATOM 2551 O O . GLU A 1 343 ? -8.053 15.521 27.308 1.00 92.25 343 GLU A O 1
ATOM 2556 N N . ALA A 1 344 ? -8.047 15.029 25.119 1.00 90.94 344 ALA A N 1
ATOM 2557 C CA . ALA A 1 344 ? -9.419 15.466 24.892 1.00 90.94 344 ALA A CA 1
ATOM 2558 C C . ALA A 1 344 ? -10.432 14.639 25.701 1.00 90.94 344 ALA A C 1
ATOM 2560 O O . ALA A 1 344 ? -11.456 15.168 26.144 1.00 90.94 344 ALA A O 1
ATOM 2561 N N . LYS A 1 345 ? -10.173 13.341 25.906 1.00 91.38 345 LYS A N 1
ATOM 2562 C CA . LYS A 1 345 ? -10.992 12.501 26.788 1.00 91.38 345 LYS A CA 1
ATOM 2563 C C . LYS A 1 345 ? -10.772 12.865 28.254 1.00 91.38 345 LYS A C 1
ATOM 2565 O O . LYS A 1 345 ? -11.753 13.031 28.971 1.00 91.38 345 LYS A O 1
ATOM 2570 N N . LEU A 1 346 ? -9.522 13.046 28.677 1.00 91.75 346 LEU A N 1
ATOM 2571 C CA . LEU A 1 346 ? -9.147 13.376 30.051 1.00 91.75 346 LEU A CA 1
ATOM 2572 C C . LEU A 1 346 ? -9.790 14.688 30.523 1.00 91.75 346 LEU A C 1
ATOM 2574 O O . LEU A 1 346 ? -10.353 14.731 31.614 1.00 91.75 346 LEU A O 1
ATOM 2578 N N . GLN A 1 347 ? -9.821 15.716 29.668 1.00 90.00 347 GLN A N 1
ATOM 2579 C CA . GLN A 1 347 ? -10.521 16.978 29.944 1.00 90.00 347 GLN A CA 1
ATOM 2580 C C . GLN A 1 347 ? -12.020 16.787 30.218 1.00 90.00 347 GLN A C 1
ATOM 2582 O O . GLN A 1 347 ? -12.584 17.489 31.049 1.00 90.00 347 GLN A O 1
ATOM 2587 N N . LYS A 1 348 ? -12.671 15.815 29.564 1.00 87.19 348 LYS A N 1
ATOM 2588 C CA . LYS A 1 348 ? -14.095 15.494 29.781 1.00 87.19 348 LYS A CA 1
ATOM 2589 C C . LYS A 1 348 ? -14.346 14.661 31.041 1.00 87.19 348 LYS A C 1
ATOM 2591 O O . LYS A 1 348 ? -15.482 14.592 31.497 1.00 87.19 348 LYS A O 1
ATOM 2596 N N . VAL A 1 349 ? -13.313 14.005 31.574 1.00 85.62 349 VAL A N 1
ATOM 2597 C CA . VAL A 1 349 ? -13.348 13.329 32.885 1.00 85.62 349 VAL A CA 1
ATOM 2598 C C . VAL A 1 349 ? -13.125 14.326 34.035 1.00 85.62 349 VAL A C 1
ATOM 2600 O O . VAL A 1 349 ? -13.374 13.986 35.198 1.00 85.62 349 VAL A O 1
ATOM 2603 N N . GLY A 1 350 ? -12.648 15.537 33.708 1.00 60.75 350 GLY A N 1
ATOM 2604 C CA . GLY A 1 350 ? -12.589 16.733 34.559 1.00 60.75 350 GLY A CA 1
ATOM 2605 C C . GLY A 1 350 ? -13.762 16.865 35.519 1.00 60.75 350 GLY A C 1
ATOM 2606 O O . GLY A 1 350 ? -14.921 16.690 35.089 1.00 60.75 350 GLY A O 1
#